Protein AF-A0A8C8SZX2-F1 (afdb_monomer)

InterPro domains:
  IPR010504 Arfaptin homology (AH) domain [PF06456] (14-224)
  IPR010504 Arfaptin homology (AH) domain [PS50870] (43-223)
  IPR010504 Arfaptin homology (AH) domain [SM01015] (14-234)
  IPR024114 Islet cell autoantigen 1/Ica1-like [PTHR10164] (5-226)
  IPR027267 AH/BAR domain superfamily [G3DSA:1.20.1270.60] (42-230)
  IPR027267 AH/BAR domain superfamily [SSF103657] (41-223)

Mean predicted aligned error: 7.72 Å

Solvent-accessible surface area (backbone atoms only — not comparable to full-atom values): 12393 Å² total; per-residue (Å²): 136,88,82,83,78,78,81,73,81,68,93,70,41,69,66,58,55,52,50,53,51,49,32,31,51,50,38,52,49,34,65,76,70,67,50,91,70,63,64,68,65,56,60,71,41,47,70,58,52,56,50,50,50,52,46,50,50,53,55,51,53,54,53,53,49,45,54,49,49,54,53,50,56,50,52,54,50,52,45,34,51,50,9,50,52,30,26,58,52,11,75,72,33,92,51,74,65,14,53,51,32,25,54,49,8,52,51,36,34,54,54,28,57,42,52,52,63,44,52,60,41,50,51,50,40,45,52,53,52,49,49,44,48,66,48,59,50,45,55,45,48,55,47,45,54,54,25,53,51,30,46,39,43,23,52,9,32,48,54,48,41,52,57,53,59,75,74,57,47,85,89,42,64,70,50,48,52,52,47,53,54,40,51,49,49,29,54,54,31,42,56,53,23,54,51,35,50,51,54,38,53,54,45,46,53,51,48,52,52,51,49,52,53,51,51,57,56,41,49,50,55,36,48,55,44,50,52,53,32,52,53,57,62,74,76,108

Nearest PDB structures (foldseek):
  1i49-assembly1_B  TM=7.842E-01  e=6.994E-06  Homo sapiens
  1i4d-assembly1_B  TM=7.432E-01  e=3.611E-04  Homo sapiens
  1i4l-assembly2_A-2  TM=7.750E-01  e=7.869E-04  Homo sapiens
  1i4t-assembly2_A-2  TM=7.840E-01  e=1.004E-03  Homo sapiens
  1i4t-assembly1_B  TM=7.389E-01  e=1.985E-03  Homo sapiens

Structure (mmCIF, N/CA/C/O backbone):
data_AF-A0A8C8SZX2-F1
#
_entry.id   AF-A0A8C8SZX2-F1
#
loop_
_atom_site.group_PDB
_atom_site.id
_atom_site.type_symbol
_atom_site.label_atom_id
_atom_site.label_alt_id
_atom_site.label_comp_id
_atom_site.label_asym_id
_atom_site.label_entity_id
_atom_site.label_seq_id
_atom_site.pdbx_PDB_ins_code
_atom_site.Cartn_x
_atom_site.Cartn_y
_atom_site.Cartn_z
_atom_site.occupancy
_atom_site.B_iso_or_equiv
_atom_site.auth_seq_id
_atom_site.auth_comp_id
_atom_site.auth_asym_id
_atom_site.auth_atom_id
_atom_site.pdbx_PDB_model_num
ATOM 1 N N . MET A 1 1 ? 55.500 -8.729 -25.317 1.00 35.00 1 MET A N 1
ATOM 2 C CA . MET A 1 1 ? 55.088 -7.360 -25.686 1.00 35.00 1 MET A CA 1
ATOM 3 C C . MET A 1 1 ? 53.578 -7.327 -25.646 1.00 35.00 1 MET A C 1
ATOM 5 O O . MET A 1 1 ? 52.923 -7.773 -26.579 1.00 35.00 1 MET A O 1
ATOM 9 N N . ASP A 1 2 ? 53.063 -6.909 -24.498 1.00 36.62 2 ASP A N 1
ATOM 10 C CA . ASP A 1 2 ? 51.644 -6.797 -24.193 1.00 36.62 2 ASP A CA 1
ATOM 11 C C . ASP A 1 2 ? 50.988 -5.683 -25.009 1.00 36.62 2 ASP A C 1
ATOM 13 O O . ASP A 1 2 ? 51.516 -4.578 -25.115 1.00 36.62 2 ASP A O 1
ATOM 17 N N . THR A 1 3 ? 49.810 -5.956 -25.561 1.00 37.03 3 THR A N 1
ATOM 18 C CA . THR A 1 3 ? 48.924 -4.932 -26.130 1.00 37.03 3 THR A CA 1
ATOM 19 C C . THR A 1 3 ? 47.542 -5.097 -25.510 1.00 37.03 3 THR A C 1
ATOM 21 O O . THR A 1 3 ? 46.619 -5.660 -26.089 1.00 37.03 3 THR A O 1
ATOM 24 N N . HIS A 1 4 ? 47.411 -4.620 -24.271 1.00 38.12 4 HIS A N 1
ATOM 25 C CA . HIS A 1 4 ? 46.115 -4.330 -23.667 1.00 38.12 4 HIS A CA 1
ATOM 26 C C . HIS A 1 4 ? 45.563 -3.047 -24.300 1.00 38.12 4 HIS A C 1
ATOM 28 O O . HIS A 1 4 ? 45.918 -1.935 -23.913 1.00 38.12 4 HIS A O 1
ATOM 34 N N . GLY A 1 5 ? 44.704 -3.211 -25.307 1.00 36.50 5 GLY A N 1
ATOM 35 C CA . GLY A 1 5 ? 43.906 -2.132 -25.878 1.00 36.50 5 GLY A CA 1
ATOM 36 C C . GLY A 1 5 ? 42.862 -1.651 -24.872 1.00 36.50 5 GLY A C 1
ATOM 37 O O . GLY A 1 5 ? 41.900 -2.347 -24.562 1.00 36.50 5 GLY A O 1
ATOM 38 N N . GLN A 1 6 ? 43.083 -0.451 -24.351 1.00 36.28 6 GLN A N 1
ATOM 39 C CA . GLN A 1 6 ? 42.238 0.276 -23.410 1.00 36.28 6 GLN A CA 1
ATOM 40 C C . GLN A 1 6 ? 40.809 0.467 -23.956 1.00 36.28 6 GLN A C 1
ATOM 42 O O . GLN A 1 6 ? 40.557 1.338 -24.788 1.00 36.28 6 GLN A O 1
ATOM 47 N N . HIS A 1 7 ? 39.844 -0.302 -23.445 1.00 37.16 7 HIS A N 1
ATOM 48 C CA . HIS A 1 7 ? 38.419 -0.013 -23.615 1.00 37.16 7 HIS A CA 1
ATOM 49 C C . HIS A 1 7 ? 38.071 1.200 -22.738 1.00 37.16 7 HIS A C 1
ATOM 51 O O . HIS A 1 7 ? 37.791 1.084 -21.544 1.00 37.16 7 HIS A O 1
ATOM 57 N N . ARG A 1 8 ? 38.188 2.403 -23.305 1.00 38.12 8 ARG A N 1
ATOM 58 C CA . ARG A 1 8 ? 37.966 3.666 -22.594 1.00 38.12 8 ARG A CA 1
ATOM 59 C C . ARG A 1 8 ? 36.499 3.761 -22.148 1.00 38.12 8 ARG A C 1
ATOM 61 O O . ARG A 1 8 ? 35.576 3.618 -22.941 1.00 38.12 8 ARG A O 1
ATOM 68 N N . SER A 1 9 ? 36.313 3.990 -20.851 1.00 42.94 9 SER A N 1
ATOM 69 C CA . SER A 1 9 ? 35.045 4.174 -20.136 1.00 42.94 9 SER A CA 1
ATOM 70 C C . SER A 1 9 ? 34.264 5.410 -20.631 1.00 42.94 9 SER A C 1
ATOM 72 O O . SER A 1 9 ? 34.288 6.467 -19.999 1.00 42.94 9 SER A O 1
ATOM 74 N N . GLU A 1 10 ? 33.554 5.300 -21.755 1.00 46.16 10 GLU A N 1
ATOM 75 C CA . GLU A 1 10 ? 32.649 6.351 -22.261 1.00 46.16 10 GLU A CA 1
ATOM 76 C C . GLU A 1 10 ? 31.275 6.387 -21.565 1.00 46.16 10 GLU A C 1
ATOM 78 O O . GLU A 1 10 ? 30.525 7.354 -21.720 1.00 46.16 10 GLU A O 1
ATOM 83 N N . ASP A 1 11 ? 30.960 5.39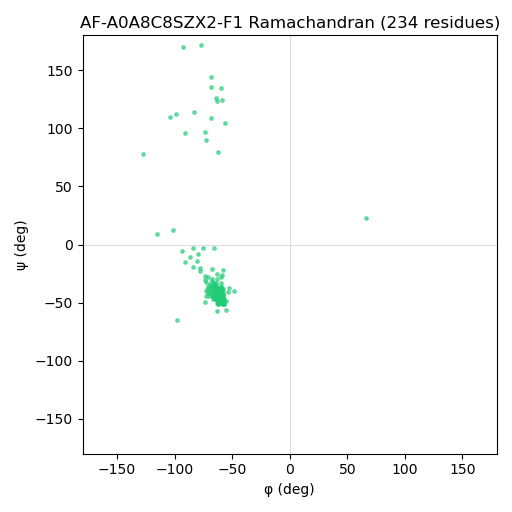6 -20.725 1.00 49.31 11 ASP A N 1
ATOM 84 C CA . ASP A 1 11 ? 29.689 5.304 -19.987 1.00 49.31 11 ASP A CA 1
ATOM 85 C C . ASP A 1 11 ? 29.480 6.415 -18.931 1.00 49.31 11 ASP A C 1
ATOM 87 O O . ASP A 1 11 ? 28.414 6.507 -18.318 1.00 49.31 11 ASP A O 1
ATOM 91 N N . GLN A 1 12 ? 30.461 7.307 -18.742 1.00 54.06 12 GLN A N 1
ATOM 92 C CA . GLN A 1 12 ? 30.430 8.398 -17.758 1.00 54.06 12 GLN A CA 1
ATOM 93 C C . GLN A 1 12 ? 30.432 9.819 -18.351 1.00 54.06 12 GLN A C 1
ATOM 95 O O . GLN A 1 12 ? 30.545 10.783 -17.591 1.00 54.06 12 GLN A O 1
ATOM 100 N N . SER A 1 13 ? 30.278 9.993 -19.670 1.00 75.12 13 SER A N 1
ATOM 101 C CA . SER A 1 13 ? 30.215 11.336 -20.272 1.00 75.12 13 SER A CA 1
ATOM 102 C C . SER A 1 13 ? 29.044 12.163 -19.709 1.00 75.12 13 SER A C 1
ATOM 104 O O . SER A 1 13 ? 27.914 11.674 -19.613 1.00 75.12 13 SER A O 1
ATOM 106 N N . VAL A 1 14 ? 29.298 13.435 -19.368 1.00 82.94 14 VAL A N 1
ATOM 107 C CA . VAL A 1 14 ? 28.283 14.397 -18.884 1.00 82.94 14 VAL A CA 1
ATOM 108 C C . VAL A 1 14 ? 27.092 14.464 -19.844 1.00 82.94 14 VAL A C 1
ATOM 110 O O . VAL A 1 14 ? 25.946 14.483 -19.404 1.00 82.94 14 VAL A O 1
ATOM 113 N N . VAL A 1 15 ? 27.354 14.382 -21.151 1.00 83.00 15 VAL A N 1
ATOM 114 C CA . VAL A 1 15 ? 26.330 14.388 -22.206 1.00 83.00 15 VAL A CA 1
ATOM 115 C C . VAL A 1 15 ? 25.397 13.178 -22.094 1.00 83.00 15 VAL A C 1
ATOM 117 O O . VAL A 1 15 ? 24.181 13.334 -22.169 1.00 83.00 15 VAL A O 1
ATOM 120 N N . SER A 1 16 ? 25.943 11.984 -21.841 1.00 82.94 16 SER A N 1
ATOM 121 C CA . SER A 1 16 ? 25.147 10.759 -21.660 1.00 82.94 16 SER A CA 1
ATOM 122 C C . SER A 1 16 ? 24.243 10.865 -20.429 1.00 82.94 16 SER A C 1
ATOM 124 O O . SER A 1 16 ? 23.057 10.539 -20.491 1.00 82.94 16 SER A O 1
ATOM 126 N N . LYS A 1 17 ? 24.761 11.407 -19.317 1.00 86.88 17 LYS A N 1
ATOM 127 C CA . LYS A 1 17 ? 23.957 11.666 -18.111 1.00 86.88 17 LYS A CA 1
ATOM 128 C C . LYS A 1 17 ? 22.846 12.683 -18.381 1.00 86.88 17 LYS A C 1
ATOM 130 O O . LYS A 1 17 ? 21.707 12.435 -17.999 1.00 86.88 17 LYS A O 1
ATOM 135 N N . MET A 1 18 ? 23.147 13.783 -19.075 1.00 91.00 18 MET A N 1
ATOM 136 C CA . MET A 1 18 ? 22.147 14.795 -19.439 1.00 91.00 18 MET A CA 1
ATOM 137 C C . MET A 1 18 ? 21.036 14.215 -20.317 1.00 91.00 18 MET A C 1
ATOM 139 O O . MET A 1 18 ? 19.867 14.494 -20.067 1.00 91.00 18 MET A O 1
ATOM 143 N N . GLN A 1 19 ? 21.370 13.370 -21.297 1.00 91.00 19 GLN A N 1
ATOM 144 C CA . GLN A 1 19 ? 20.377 12.710 -22.148 1.00 91.00 19 GLN A CA 1
ATOM 145 C C . GLN A 1 19 ? 19.471 11.773 -21.342 1.00 91.00 19 GLN A C 1
ATOM 147 O O . GLN A 1 19 ? 18.250 11.863 -21.461 1.00 91.00 19 GLN A O 1
ATOM 152 N N . LYS A 1 20 ? 20.035 10.931 -20.465 1.00 91.00 20 LYS A N 1
ATOM 153 C CA . LYS A 1 20 ? 19.236 10.070 -19.574 1.00 91.00 20 LYS A CA 1
ATOM 154 C C . LYS A 1 20 ? 18.279 10.892 -18.710 1.00 91.00 20 LYS A C 1
ATOM 156 O O . LYS A 1 20 ? 17.091 10.582 -18.653 1.00 91.00 20 LYS A O 1
ATOM 161 N N . THR A 1 21 ? 18.775 11.964 -18.088 1.00 92.50 21 THR A N 1
ATOM 162 C CA . THR A 1 21 ? 17.951 12.870 -17.277 1.00 92.50 21 THR A CA 1
ATOM 163 C C . THR A 1 21 ? 16.855 13.527 -18.108 1.00 92.50 21 THR A C 1
ATOM 165 O O . THR A 1 21 ? 15.713 13.566 -17.666 1.00 92.50 21 THR A O 1
ATOM 168 N N . TYR A 1 22 ? 17.160 13.994 -19.321 1.00 96.00 22 TYR A N 1
ATOM 169 C CA . TYR A 1 22 ? 16.169 14.582 -20.222 1.00 96.00 22 TYR A CA 1
ATOM 170 C C . TYR A 1 22 ? 15.016 13.611 -20.503 1.00 96.00 22 TYR A C 1
ATOM 172 O O . TYR A 1 22 ? 13.854 13.966 -20.310 1.00 96.00 22 TYR A O 1
ATOM 180 N N . TRP A 1 23 ? 15.323 12.373 -20.900 1.00 96.38 23 TRP A N 1
ATOM 181 C CA . TRP A 1 23 ? 14.301 11.382 -21.245 1.00 96.38 23 TRP A CA 1
ATOM 182 C C . TRP A 1 23 ? 13.502 10.904 -20.038 1.00 96.38 23 TRP A C 1
ATOM 184 O O . TRP A 1 23 ? 12.284 10.749 -20.136 1.00 96.38 23 TRP A O 1
ATOM 194 N N . LYS A 1 24 ? 14.155 10.765 -18.880 1.00 94.75 24 LYS A N 1
ATOM 195 C CA . LYS A 1 24 ? 13.474 10.518 -17.606 1.00 94.75 24 LYS A CA 1
ATOM 196 C C . LYS A 1 24 ? 12.485 11.644 -17.289 1.00 94.75 24 LYS A C 1
ATOM 198 O O . LYS A 1 24 ? 11.313 11.382 -17.038 1.00 94.75 24 LYS A O 1
ATOM 203 N N . THR A 1 25 ? 12.925 12.900 -17.352 1.00 94.75 25 THR A N 1
ATOM 204 C CA . THR A 1 25 ? 12.075 14.071 -17.084 1.00 94.75 25 THR A CA 1
ATOM 205 C C . THR A 1 25 ? 10.930 14.185 -18.090 1.00 94.75 25 THR A C 1
ATOM 207 O O . THR A 1 25 ? 9.799 14.473 -17.703 1.00 94.75 25 THR A O 1
ATOM 210 N N . LYS A 1 26 ? 11.183 13.903 -19.373 1.00 94.75 26 LYS A N 1
ATOM 211 C CA . LYS A 1 26 ? 10.147 13.873 -20.415 1.00 94.75 26 LYS A CA 1
ATOM 212 C C . LYS A 1 26 ? 9.079 12.822 -20.108 1.00 94.75 26 LYS A C 1
ATOM 214 O O . LYS A 1 26 ? 7.895 13.129 -20.218 1.00 94.75 26 LYS A O 1
ATOM 219 N N . GLN A 1 27 ? 9.481 11.632 -19.662 1.00 95.88 27 GLN A N 1
ATOM 220 C CA . GLN A 1 27 ? 8.554 10.583 -19.238 1.00 95.88 27 GLN A CA 1
ATOM 221 C C . GLN A 1 27 ? 7.717 11.005 -18.021 1.00 95.88 27 GLN A C 1
ATOM 223 O O . GLN A 1 27 ? 6.505 10.798 -18.011 1.00 95.88 27 GLN A O 1
ATOM 228 N N . VAL A 1 28 ? 8.332 11.644 -17.017 1.00 94.69 28 VAL A N 1
ATOM 229 C CA . VAL A 1 28 ? 7.596 12.206 -15.868 1.00 94.69 28 VAL A CA 1
ATOM 230 C C . VAL A 1 28 ? 6.546 13.210 -16.340 1.00 94.69 28 VAL A C 1
ATOM 232 O O . VAL A 1 28 ? 5.393 13.131 -15.923 1.00 94.69 28 VAL A O 1
ATOM 235 N N . LEU A 1 29 ? 6.917 14.128 -17.237 1.00 94.75 29 LEU A N 1
ATOM 236 C CA . LEU A 1 29 ? 5.997 15.138 -17.754 1.00 94.75 29 LEU A CA 1
ATOM 237 C C . LEU A 1 29 ? 4.830 14.506 -18.518 1.00 94.75 29 LEU A C 1
ATOM 239 O O . LEU A 1 29 ? 3.697 14.939 -18.342 1.00 94.75 29 LEU A O 1
ATOM 243 N N . ILE A 1 30 ? 5.078 13.482 -19.338 1.00 92.25 30 ILE A N 1
ATOM 244 C CA . ILE A 1 30 ? 4.023 12.748 -20.056 1.00 92.25 30 ILE A CA 1
ATOM 245 C C . ILE A 1 30 ? 3.019 12.147 -19.068 1.00 92.25 30 ILE A C 1
ATOM 247 O O . ILE A 1 30 ? 1.824 12.413 -19.205 1.00 92.25 30 ILE A O 1
ATOM 251 N N . LYS A 1 31 ? 3.506 11.444 -18.034 1.00 90.50 31 LYS A N 1
ATOM 252 C CA . LYS A 1 31 ? 2.668 10.844 -16.983 1.00 90.50 31 LYS A CA 1
ATOM 253 C C . LYS A 1 31 ? 1.830 11.900 -16.254 1.00 90.50 31 LYS A C 1
ATOM 255 O O . LYS A 1 31 ? 0.627 11.732 -16.102 1.00 90.50 31 LYS A O 1
ATOM 260 N N . VAL A 1 32 ? 2.446 13.010 -15.837 1.00 92.94 32 VAL A N 1
ATOM 261 C CA . VAL A 1 32 ? 1.769 14.080 -15.074 1.00 92.94 32 VAL A CA 1
ATOM 262 C C . VAL A 1 32 ? 0.779 14.875 -15.930 1.00 92.94 32 VAL A C 1
ATOM 264 O O . VAL A 1 32 ? -0.265 15.285 -15.437 1.00 92.94 32 VAL A O 1
ATOM 267 N N . THR A 1 33 ? 1.085 15.099 -17.209 1.00 91.62 33 THR A N 1
ATOM 268 C CA . THR A 1 33 ? 0.208 15.852 -18.126 1.00 91.62 33 THR A CA 1
ATOM 269 C C . THR A 1 33 ? -0.896 15.000 -18.752 1.00 91.62 33 THR A C 1
ATOM 271 O O . THR A 1 33 ? -1.705 15.534 -19.506 1.00 91.62 33 THR A O 1
ATOM 274 N N . GLY A 1 34 ? -0.936 13.693 -18.470 1.00 88.62 34 GLY A N 1
ATOM 275 C CA . GLY A 1 34 ? -1.934 12.776 -19.025 1.00 88.62 34 GLY A CA 1
ATOM 276 C C . GLY A 1 34 ? -1.815 12.583 -20.539 1.00 88.62 34 GLY A C 1
ATOM 277 O O . GLY A 1 34 ? -2.794 12.242 -21.201 1.00 88.62 34 GLY A O 1
ATOM 278 N N .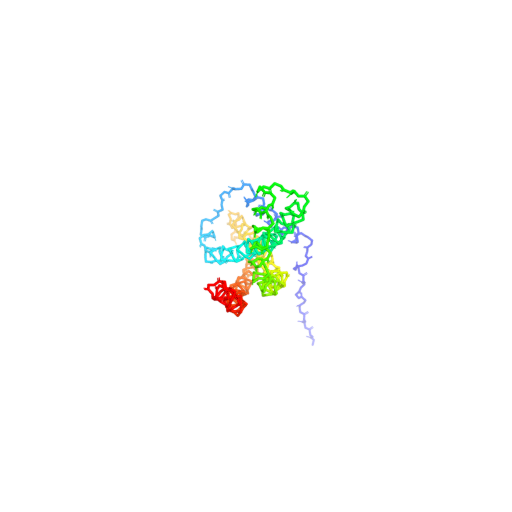 LYS A 1 35 ? -0.633 12.831 -21.118 1.00 91.12 35 LYS A N 1
ATOM 279 C CA . LYS A 1 35 ? -0.402 12.577 -22.545 1.00 91.12 35 LYS A CA 1
ATOM 280 C C . LYS A 1 35 ? -0.428 11.073 -22.812 1.00 91.12 35 LYS A C 1
ATOM 282 O O . LYS A 1 35 ? 0.059 10.290 -22.004 1.00 91.12 35 LYS A O 1
ATOM 287 N N . LYS A 1 36 ? -0.961 10.683 -23.975 1.00 90.12 36 LYS A N 1
ATOM 288 C CA . LYS A 1 36 ? -1.066 9.275 -24.373 1.00 90.12 36 LYS A CA 1
ATOM 289 C C . LYS A 1 36 ? 0.318 8.617 -24.417 1.00 90.12 36 LYS A C 1
ATOM 291 O O . LYS A 1 36 ? 1.215 9.093 -25.114 1.00 90.12 36 LYS A O 1
ATOM 296 N N . GLU A 1 37 ? 0.458 7.525 -23.677 1.00 91.31 37 GLU A N 1
ATOM 297 C CA . GLU A 1 37 ? 1.637 6.660 -23.681 1.00 91.31 37 GLU A CA 1
ATOM 298 C C . GLU A 1 37 ? 1.472 5.505 -24.679 1.00 91.31 37 GLU A C 1
ATOM 300 O O . GLU A 1 37 ? 0.398 5.298 -25.245 1.00 91.31 37 GLU A O 1
ATOM 305 N N . ASP A 1 38 ? 2.555 4.769 -24.924 1.00 92.38 38 ASP A N 1
ATOM 306 C CA . ASP A 1 38 ? 2.522 3.578 -25.771 1.00 92.38 38 ASP A CA 1
ATOM 307 C C . ASP A 1 38 ? 1.608 2.501 -25.160 1.00 92.38 38 ASP A C 1
ATOM 309 O O . ASP A 1 38 ? 1.799 2.088 -24.014 1.00 92.38 38 ASP A O 1
ATOM 313 N N . GLU A 1 39 ? 0.606 2.056 -25.920 1.00 92.62 39 GLU A N 1
ATOM 314 C CA . GLU A 1 39 ? -0.442 1.154 -25.428 1.00 92.62 39 GLU A CA 1
ATOM 315 C C . GLU A 1 39 ? 0.105 -0.213 -25.009 1.00 92.62 39 GLU A C 1
ATOM 317 O O . GLU A 1 39 ? -0.366 -0.776 -24.022 1.00 92.62 39 GLU A O 1
ATOM 322 N N . HIS A 1 40 ? 1.124 -0.736 -25.698 1.00 93.19 40 HIS A N 1
ATOM 323 C CA . HIS A 1 40 ? 1.722 -2.024 -25.346 1.00 93.19 40 HIS A CA 1
ATOM 324 C C . HIS A 1 40 ? 2.533 -1.925 -24.059 1.00 93.19 40 HIS A C 1
ATOM 326 O O . HIS A 1 40 ? 2.494 -2.833 -23.228 1.00 93.19 40 HIS A O 1
ATOM 332 N N . VAL A 1 41 ? 3.232 -0.805 -23.869 1.00 93.38 41 VAL A N 1
ATOM 333 C CA . VAL A 1 41 ? 3.960 -0.529 -22.627 1.00 93.38 41 VAL A CA 1
ATOM 334 C C . VAL A 1 41 ? 2.982 -0.398 -21.456 1.00 93.38 41 VAL A C 1
ATOM 336 O O . VAL A 1 41 ? 3.213 -0.996 -20.406 1.00 93.38 41 VAL A O 1
ATOM 339 N N . VAL A 1 42 ? 1.863 0.310 -21.636 1.00 93.81 42 VAL A N 1
ATOM 340 C CA . VAL A 1 42 ? 0.809 0.416 -20.612 1.00 93.81 42 VAL A CA 1
ATOM 341 C C . VAL A 1 42 ? 0.187 -0.944 -20.309 1.00 93.81 42 VAL A C 1
ATOM 343 O O . VAL A 1 42 ? 0.114 -1.326 -19.145 1.00 93.81 42 VAL A O 1
ATOM 346 N N . ALA A 1 43 ? -0.186 -1.712 -21.332 1.00 94.19 43 ALA A N 1
ATOM 347 C CA . ALA A 1 43 ? -0.750 -3.046 -21.149 1.00 94.19 43 ALA A CA 1
ATOM 348 C C . ALA A 1 43 ? 0.214 -3.995 -20.415 1.00 94.19 43 ALA A C 1
ATOM 350 O O . ALA A 1 43 ? -0.223 -4.804 -19.598 1.00 94.19 43 ALA A O 1
ATOM 351 N N . SER A 1 44 ? 1.525 -3.880 -20.656 1.00 93.88 44 SER A N 1
ATOM 352 C CA . SER A 1 44 ? 2.532 -4.723 -19.997 1.00 93.88 44 SER A CA 1
ATOM 353 C C . SER A 1 44 ? 2.673 -4.476 -18.486 1.00 93.88 44 SER A C 1
ATOM 355 O O . SER A 1 44 ? 3.128 -5.365 -17.761 1.00 93.88 44 SER A O 1
ATOM 357 N N . ASP A 1 45 ? 2.239 -3.309 -18.000 1.00 95.38 45 ASP A N 1
ATOM 358 C CA . ASP A 1 45 ? 2.283 -2.949 -16.579 1.00 95.38 45 ASP A CA 1
ATOM 359 C C . ASP A 1 45 ? 1.053 -3.432 -15.792 1.00 95.38 45 ASP A C 1
ATOM 361 O O . ASP A 1 45 ? 1.087 -3.421 -14.563 1.00 95.38 45 ASP A O 1
ATOM 365 N N . ALA A 1 46 ? -0.001 -3.917 -16.460 1.00 95.75 46 ALA A N 1
ATOM 366 C CA . ALA A 1 46 ? -1.299 -4.204 -15.838 1.00 95.75 46 ALA A CA 1
ATOM 367 C C . ALA A 1 46 ? -1.218 -5.124 -14.603 1.00 95.75 46 ALA A C 1
ATOM 369 O O . ALA A 1 46 ? -1.876 -4.883 -13.595 1.00 95.75 46 ALA A O 1
ATOM 370 N N . GLU A 1 47 ? -0.381 -6.161 -14.653 1.00 95.25 47 GLU A N 1
ATOM 371 C CA . GLU A 1 47 ? -0.175 -7.076 -13.522 1.00 95.25 47 GLU A CA 1
ATOM 372 C C . GLU A 1 47 ? 0.453 -6.371 -12.306 1.00 95.25 47 GLU A C 1
ATOM 374 O O . GLU A 1 47 ? 0.061 -6.605 -11.162 1.00 95.25 47 GLU A O 1
ATOM 379 N N . LEU A 1 48 ? 1.434 -5.501 -12.552 1.00 97.62 48 LEU A N 1
ATOM 380 C CA . LEU A 1 48 ? 2.090 -4.729 -11.504 1.00 97.62 48 LEU A CA 1
ATOM 381 C C . LEU A 1 48 ? 1.130 -3.688 -10.925 1.00 97.62 48 LEU A C 1
ATOM 383 O O . LEU A 1 48 ? 1.077 -3.524 -9.709 1.00 97.62 48 LEU A O 1
ATOM 387 N N . ASP A 1 49 ? 0.348 -3.023 -11.770 1.00 97.94 49 ASP A N 1
ATOM 388 C CA . ASP A 1 49 ? -0.618 -2.018 -11.332 1.00 97.94 49 ASP A CA 1
ATOM 389 C C . ASP A 1 49 ? -1.717 -2.642 -10.462 1.00 97.94 49 ASP A C 1
ATOM 391 O O . ASP A 1 49 ? -1.982 -2.139 -9.370 1.00 97.94 49 ASP A O 1
ATOM 395 N N . ALA A 1 50 ? -2.234 -3.816 -10.837 1.00 97.94 50 ALA A N 1
ATOM 396 C CA . ALA A 1 50 ? -3.153 -4.581 -9.991 1.00 97.94 50 ALA A CA 1
ATOM 397 C C . ALA A 1 50 ? -2.535 -4.926 -8.619 1.00 97.94 50 ALA A C 1
ATOM 399 O O . ALA A 1 50 ? -3.198 -4.855 -7.583 1.00 97.94 50 ALA A O 1
ATOM 400 N N . LYS A 1 51 ? -1.238 -5.262 -8.567 1.00 98.12 51 LYS A N 1
ATOM 401 C CA . LYS A 1 51 ? -0.536 -5.485 -7.289 1.00 98.12 51 LYS A CA 1
ATOM 402 C C . LYS A 1 51 ? -0.394 -4.206 -6.461 1.00 98.12 51 LYS A C 1
ATOM 404 O O . LYS A 1 51 ? -0.494 -4.268 -5.234 1.00 98.12 51 LYS A O 1
ATOM 409 N N . LEU A 1 52 ? -0.183 -3.052 -7.090 1.00 98.62 52 LEU A N 1
ATOM 410 C CA . LEU A 1 52 ? -0.131 -1.770 -6.384 1.00 98.62 52 LEU A CA 1
ATOM 411 C C . LEU A 1 52 ? -1.493 -1.374 -5.807 1.00 98.62 52 LEU A C 1
ATOM 413 O O . LEU A 1 52 ? -1.537 -0.836 -4.701 1.00 98.62 52 LEU A O 1
ATOM 417 N N . GLU A 1 53 ? -2.592 -1.693 -6.488 1.00 98.44 53 GLU A N 1
ATOM 418 C CA . GLU A 1 53 ? -3.947 -1.506 -5.951 1.00 98.44 53 GLU A CA 1
ATOM 419 C C . GLU A 1 53 ? -4.175 -2.348 -4.688 1.00 98.44 53 GLU A C 1
ATOM 421 O O . GLU A 1 53 ? -4.711 -1.851 -3.694 1.00 98.44 53 GLU A O 1
ATOM 426 N N . VAL A 1 54 ? -3.692 -3.597 -4.664 1.00 98.44 54 VAL A N 1
ATOM 427 C CA . VAL A 1 54 ? -3.730 -4.440 -3.454 1.00 98.44 54 VAL A CA 1
ATOM 428 C C . VAL A 1 54 ? -2.958 -3.785 -2.306 1.00 98.44 54 VAL A C 1
ATOM 430 O O . VAL A 1 54 ? -3.464 -3.716 -1.184 1.00 98.44 54 VAL A O 1
ATOM 433 N N . PHE A 1 55 ? -1.759 -3.258 -2.570 1.00 98.75 55 PHE A N 1
ATOM 434 C CA . PHE A 1 55 ? -0.988 -2.525 -1.563 1.00 98.75 55 PHE A CA 1
ATOM 435 C C . PHE A 1 55 ? -1.739 -1.292 -1.034 1.00 98.75 55 PHE A C 1
ATOM 437 O O . PHE A 1 55 ? -1.818 -1.094 0.181 1.00 98.75 55 PHE A O 1
ATOM 444 N N . GLN A 1 56 ? -2.317 -0.480 -1.923 1.00 98.62 56 GLN A N 1
ATOM 445 C CA . GLN A 1 56 ? -3.083 0.712 -1.546 1.00 98.62 56 GLN A CA 1
ATOM 446 C C . GLN A 1 56 ? -4.303 0.347 -0.696 1.00 98.62 56 GLN A C 1
ATOM 448 O O . GLN A 1 56 ? -4.553 0.982 0.329 1.00 98.62 56 GLN A O 1
ATOM 453 N N . SER A 1 57 ? -5.016 -0.720 -1.064 1.00 98.50 57 SER A N 1
ATOM 454 C CA . SER A 1 57 ? -6.121 -1.263 -0.273 1.00 98.50 57 SER A CA 1
ATOM 455 C C . SER A 1 57 ? -5.656 -1.690 1.121 1.00 98.50 57 SER A C 1
ATOM 457 O O . SER A 1 57 ? -6.295 -1.352 2.122 1.00 98.50 57 SER A O 1
ATOM 459 N N . ILE A 1 58 ? -4.508 -2.373 1.219 1.00 98.38 58 ILE A N 1
ATOM 460 C CA . ILE A 1 58 ? -3.909 -2.748 2.505 1.00 98.38 58 ILE A CA 1
ATOM 461 C C . ILE A 1 58 ? -3.647 -1.515 3.372 1.00 98.38 58 ILE A C 1
ATOM 463 O O . ILE A 1 58 ? -4.093 -1.470 4.518 1.00 98.38 58 ILE A O 1
ATOM 467 N N . GLN A 1 59 ? -2.975 -0.505 2.825 1.00 98.25 59 GLN A N 1
ATOM 468 C CA . GLN A 1 59 ? -2.635 0.720 3.548 1.00 98.25 59 GLN A CA 1
ATOM 469 C C . GLN A 1 59 ? -3.879 1.498 4.009 1.00 98.25 59 GLN A C 1
ATOM 471 O O . GLN A 1 59 ? -3.953 1.914 5.172 1.00 98.25 59 GLN A O 1
ATOM 476 N N . ALA A 1 60 ? -4.852 1.687 3.115 1.00 98.12 60 ALA A N 1
ATOM 477 C CA . ALA A 1 60 ? -6.078 2.426 3.402 1.00 98.12 60 ALA A CA 1
ATOM 478 C C . ALA A 1 60 ? -6.885 1.743 4.511 1.00 98.12 60 ALA A C 1
AT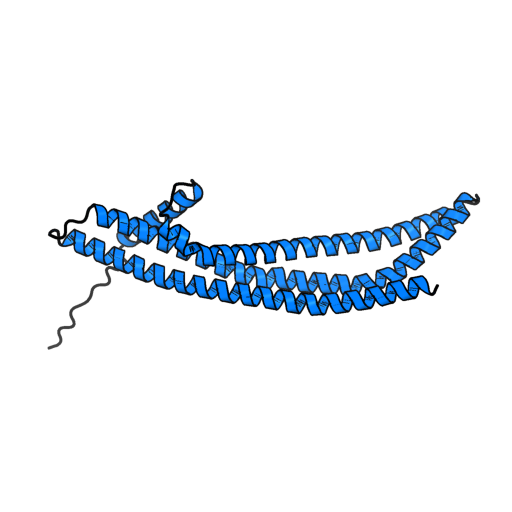OM 480 O O . ALA A 1 60 ? -7.177 2.352 5.538 1.00 98.12 60 ALA A O 1
ATOM 481 N N . THR A 1 61 ? -7.140 0.441 4.369 1.00 98.12 61 THR A N 1
ATOM 482 C CA . THR A 1 61 ? -7.933 -0.317 5.349 1.00 98.12 61 THR A CA 1
ATOM 483 C C . THR A 1 61 ? -7.257 -0.424 6.717 1.00 98.12 61 THR A C 1
ATOM 485 O O . THR A 1 61 ? -7.946 -0.382 7.733 1.00 98.12 61 THR A O 1
ATOM 488 N N . CYS A 1 62 ? -5.921 -0.493 6.788 1.00 97.50 62 CYS A N 1
ATOM 489 C CA . CYS A 1 62 ? -5.202 -0.405 8.064 1.00 97.50 62 CYS A CA 1
ATOM 490 C C . CYS A 1 62 ? -5.397 0.962 8.741 1.00 97.50 62 CYS A C 1
ATOM 492 O O . CYS A 1 62 ? -5.619 1.024 9.949 1.00 97.50 62 CYS A O 1
ATOM 494 N N . THR A 1 63 ? -5.358 2.048 7.967 1.00 97.06 63 THR A N 1
ATOM 495 C CA . THR A 1 63 ? -5.569 3.412 8.478 1.00 97.06 63 THR A CA 1
ATOM 496 C C . THR A 1 63 ? -6.997 3.605 8.982 1.00 97.06 63 THR A C 1
ATOM 498 O O . THR A 1 63 ? -7.212 4.163 10.058 1.00 97.06 63 THR A O 1
ATOM 501 N N . ASP A 1 64 ? -7.982 3.124 8.230 1.00 98.12 64 ASP A N 1
ATOM 502 C CA . ASP A 1 64 ? -9.390 3.244 8.606 1.00 98.12 64 ASP A CA 1
ATOM 503 C C . ASP A 1 64 ? -9.725 2.393 9.833 1.00 98.12 64 ASP A C 1
ATOM 505 O O . ASP A 1 64 ? -10.478 2.830 10.708 1.00 98.12 64 ASP A O 1
ATOM 509 N N . LEU A 1 65 ? -9.115 1.211 9.954 1.00 97.19 65 LEU A N 1
ATOM 510 C CA . LEU A 1 65 ? -9.268 0.373 11.137 1.00 97.19 65 LEU A CA 1
ATOM 511 C C . LEU A 1 65 ? -8.652 1.029 12.383 1.00 97.19 65 LEU A C 1
ATOM 513 O O . LEU A 1 65 ? -9.296 1.013 13.429 1.00 97.19 65 LEU A O 1
ATOM 517 N N . LEU A 1 66 ? -7.482 1.674 12.282 1.00 96.75 66 LEU A N 1
ATOM 518 C CA . LEU A 1 66 ? -6.907 2.452 13.394 1.00 96.75 66 LEU A CA 1
ATOM 519 C C . LEU A 1 66 ? -7.864 3.546 13.877 1.00 96.75 66 LEU A C 1
ATOM 521 O O . LEU A 1 66 ? -8.203 3.583 15.059 1.00 96.75 66 LEU A O 1
ATOM 525 N N . LYS A 1 67 ? -8.385 4.368 12.958 1.00 97.44 67 LYS A N 1
ATOM 526 C CA . LYS A 1 67 ? -9.370 5.417 13.288 1.00 97.44 67 LYS A CA 1
ATOM 527 C C . LYS A 1 67 ? -10.632 4.841 13.928 1.00 97.44 67 LYS A C 1
ATOM 529 O O . LYS A 1 67 ? -11.224 5.449 14.818 1.00 97.44 67 LYS A O 1
ATOM 534 N N . THR A 1 68 ? -11.067 3.672 13.461 1.00 97.19 68 THR A N 1
ATOM 535 C CA . THR A 1 68 ? -12.245 2.984 13.999 1.00 97.19 68 THR A CA 1
ATOM 536 C C . THR A 1 68 ? -12.002 2.514 15.431 1.00 97.19 68 THR A C 1
ATOM 538 O O . THR A 1 68 ? -12.870 2.707 16.279 1.00 97.19 68 THR A O 1
ATOM 541 N N . ILE A 1 69 ? -10.823 1.953 15.718 1.00 95.12 69 ILE A N 1
ATOM 542 C CA . ILE A 1 69 ? -10.426 1.538 17.070 1.00 95.12 69 ILE A CA 1
ATOM 543 C C . ILE A 1 69 ? -10.391 2.749 18.006 1.00 95.12 69 ILE A C 1
ATOM 545 O O . ILE A 1 69 ? -11.026 2.708 19.056 1.00 95.12 69 ILE A O 1
ATOM 549 N N . GLU A 1 70 ? -9.732 3.838 17.608 1.00 94.25 70 GLU A N 1
ATOM 550 C CA . GLU A 1 70 ? -9.641 5.070 18.407 1.00 94.25 70 GLU A CA 1
ATOM 551 C C . GLU A 1 70 ? -11.028 5.639 18.729 1.00 94.25 70 GLU A C 1
ATOM 553 O O . GLU A 1 70 ? -11.355 5.902 19.888 1.00 94.25 70 GLU A O 1
ATOM 558 N N . LYS A 1 71 ? -11.888 5.754 17.711 1.00 95.69 71 LYS A N 1
ATOM 559 C CA . LYS A 1 71 ? -13.265 6.226 17.886 1.00 95.69 71 LYS A CA 1
ATOM 560 C C . LYS A 1 71 ? -14.060 5.308 18.810 1.00 95.69 71 LYS A C 1
ATOM 562 O O . LYS A 1 71 ? -14.855 5.792 19.611 1.00 95.69 71 LYS A O 1
ATOM 567 N N . TYR A 1 72 ? -13.871 3.994 18.706 1.00 93.38 72 TYR A N 1
ATOM 568 C CA . TYR A 1 72 ? -14.569 3.049 19.568 1.00 93.38 72 TYR A CA 1
ATOM 569 C C . TYR A 1 72 ? -14.109 3.168 21.025 1.00 93.38 72 TYR A C 1
ATOM 571 O O . TYR A 1 72 ? -14.950 3.246 21.917 1.00 93.38 72 TYR A O 1
ATOM 579 N N . GLN A 1 73 ? -12.803 3.292 21.270 1.00 91.00 73 GLN A N 1
ATOM 580 C CA . GLN A 1 73 ? -12.265 3.539 22.612 1.00 91.00 73 GLN A CA 1
ATOM 581 C C . GLN A 1 73 ? -12.793 4.845 23.216 1.00 91.00 73 GLN A C 1
ATOM 583 O O . GLN A 1 73 ? -13.146 4.874 24.393 1.00 91.00 73 GLN A O 1
ATOM 588 N N . GLN A 1 74 ? -12.917 5.905 22.414 1.00 91.56 74 GLN A N 1
ATOM 589 C CA . GLN A 1 74 ? -13.523 7.158 22.863 1.00 91.56 74 GLN A CA 1
ATOM 590 C C . GLN A 1 74 ? -14.981 6.958 23.305 1.00 91.56 74 GLN A C 1
ATOM 592 O O . GLN A 1 74 ? -15.356 7.412 24.382 1.00 91.56 74 GLN A O 1
ATOM 597 N N . ARG A 1 75 ? -15.792 6.231 22.523 1.00 90.44 75 ARG A N 1
ATOM 598 C CA . ARG A 1 75 ? -17.195 5.950 22.881 1.00 90.44 75 ARG A CA 1
ATOM 599 C C . ARG A 1 75 ? -17.333 5.158 24.180 1.00 90.44 75 ARG A C 1
ATOM 601 O O . ARG A 1 75 ? -18.252 5.429 24.946 1.00 90.44 75 ARG A O 1
ATOM 608 N N . LEU A 1 76 ? -16.428 4.212 24.438 1.00 87.50 76 LEU A N 1
ATOM 609 C CA . LEU A 1 76 ? -16.414 3.462 25.698 1.00 87.50 76 LEU A CA 1
ATOM 610 C C . LEU A 1 76 ? -16.151 4.375 26.907 1.00 87.50 76 LEU A C 1
ATOM 612 O O . LEU A 1 76 ? -16.766 4.198 27.956 1.00 87.50 76 LEU A O 1
ATOM 616 N N . ASN A 1 77 ? -15.282 5.376 26.754 1.00 86.94 77 ASN A N 1
ATOM 617 C CA . ASN A 1 77 ? -15.015 6.351 27.812 1.00 86.94 77 ASN A CA 1
ATOM 618 C C . ASN A 1 77 ? -16.196 7.311 28.032 1.00 86.94 77 ASN A C 1
ATOM 620 O O . ASN A 1 77 ? -16.548 7.579 29.179 1.00 86.94 77 ASN A O 1
ATOM 624 N N . GLU A 1 78 ? -16.829 7.785 26.954 1.00 90.69 78 GLU A N 1
ATOM 625 C CA . GLU A 1 78 ? -17.992 8.686 27.016 1.00 90.69 78 GLU A CA 1
ATOM 626 C C . GLU A 1 78 ? -19.183 8.053 27.756 1.00 90.69 78 GLU A C 1
ATOM 628 O O . GLU A 1 78 ? -19.863 8.724 28.531 1.00 90.69 78 GLU A O 1
ATOM 633 N N . GLU A 1 79 ? -19.430 6.753 27.563 1.00 87.94 79 GLU A N 1
ATOM 634 C CA . GLU A 1 79 ? -20.484 6.031 28.286 1.00 87.94 79 GLU A CA 1
ATOM 635 C C . GLU A 1 79 ? -20.233 6.004 29.801 1.00 87.94 79 GLU A C 1
ATOM 637 O O . GLU A 1 79 ? -21.150 6.240 30.592 1.00 87.94 79 GLU A O 1
ATOM 642 N N . ASN A 1 80 ? -18.984 5.755 30.209 1.00 88.31 80 ASN A N 1
ATOM 643 C CA . ASN A 1 80 ? -18.597 5.759 31.617 1.00 88.31 80 ASN A CA 1
ATOM 644 C C . ASN A 1 80 ? -18.746 7.158 32.238 1.00 88.31 80 ASN A C 1
ATOM 646 O O . ASN A 1 80 ? -19.246 7.296 33.354 1.00 88.31 80 ASN A O 1
ATOM 650 N N . GLU A 1 81 ? -18.344 8.199 31.506 1.00 92.62 81 GLU A N 1
ATOM 651 C CA . GLU A 1 81 ? -18.477 9.590 31.944 1.00 92.62 81 GLU A CA 1
ATOM 652 C C . GLU A 1 81 ? -19.948 9.993 32.119 1.00 92.62 81 GLU A C 1
ATOM 654 O O . GLU A 1 81 ? -20.316 10.551 33.155 1.00 92.62 81 GLU A O 1
ATOM 659 N N . LEU A 1 82 ? -20.818 9.629 31.170 1.00 93.44 82 LEU A N 1
ATOM 660 C CA . LEU A 1 82 ? -22.259 9.869 31.274 1.00 93.44 82 LEU A CA 1
ATOM 661 C C . LEU A 1 82 ? -22.873 9.171 32.496 1.00 93.44 82 LEU A C 1
ATOM 663 O O . LEU A 1 82 ? -23.672 9.778 33.214 1.00 93.44 82 LEU A O 1
ATOM 667 N N . GLY A 1 83 ? -22.490 7.916 32.752 1.00 93.94 83 GLY A N 1
ATOM 668 C CA . GLY A 1 83 ? -22.944 7.173 33.929 1.00 93.94 83 GLY A CA 1
ATOM 669 C C . GLY A 1 83 ? -22.582 7.877 35.241 1.00 93.94 83 GLY A C 1
ATOM 670 O O . GLY A 1 83 ? -23.427 8.012 36.131 1.00 93.94 83 GLY A O 1
ATOM 671 N N . LEU A 1 84 ? -21.353 8.394 35.340 1.00 94.44 84 LEU A N 1
ATOM 672 C CA . LEU A 1 84 ? -20.886 9.150 36.505 1.00 94.44 84 LEU A CA 1
ATOM 673 C C . LEU A 1 84 ? -21.642 10.471 36.677 1.00 94.44 84 LEU A C 1
ATOM 675 O O . LEU A 1 84 ? -22.063 10.782 37.791 1.00 94.44 84 LEU A O 1
ATOM 679 N N . ILE A 1 85 ? -21.858 11.222 35.593 1.00 96.88 85 ILE A N 1
ATOM 680 C CA . ILE A 1 85 ? -22.595 12.493 35.631 1.00 96.88 85 ILE A CA 1
ATOM 681 C C . ILE A 1 85 ? -24.026 12.269 36.124 1.00 96.88 85 ILE A C 1
ATOM 683 O O . ILE A 1 85 ? -24.463 12.954 37.048 1.00 96.88 85 ILE A O 1
ATOM 687 N N . LEU A 1 86 ? -24.746 11.298 35.555 1.00 97.00 86 LEU A N 1
ATOM 688 C CA . LEU A 1 86 ? -26.128 11.008 35.951 1.00 97.00 86 LEU A CA 1
ATOM 689 C C . LEU A 1 86 ? -26.229 10.565 37.410 1.00 97.00 86 LEU A C 1
ATOM 691 O O . LEU A 1 86 ? -27.146 10.989 38.109 1.00 97.00 86 LEU A O 1
ATOM 695 N N . LYS A 1 87 ? -25.265 9.769 37.884 1.00 95.62 87 LYS A N 1
ATOM 696 C CA . LYS A 1 87 ? -25.201 9.362 39.288 1.00 95.62 87 LYS A CA 1
ATOM 697 C C . LYS A 1 87 ? -25.021 10.567 40.218 1.00 95.62 87 LYS A C 1
ATOM 699 O O . LYS A 1 87 ? -25.808 10.731 41.140 1.00 95.62 87 LYS A O 1
ATOM 704 N N . ILE A 1 88 ? -24.030 11.422 39.951 1.00 96.44 88 ILE A N 1
ATOM 705 C CA . ILE A 1 88 ? -23.710 12.590 40.793 1.00 96.44 88 ILE A CA 1
ATOM 706 C C . ILE A 1 88 ? -24.858 13.607 40.802 1.00 96.44 88 ILE A C 1
ATOM 708 O O . ILE A 1 88 ? -25.186 14.152 41.851 1.00 96.44 88 ILE A O 1
ATOM 712 N N . GLN A 1 89 ? -25.465 13.872 39.643 1.00 96.56 89 GLN A N 1
ATOM 713 C CA . GLN A 1 89 ? -26.595 14.801 39.546 1.00 96.56 89 GLN A CA 1
ATOM 714 C C . GLN A 1 89 ? -27.854 14.219 40.199 1.00 96.56 89 GLN A C 1
ATOM 716 O O . GLN A 1 89 ? -28.562 14.937 40.898 1.00 96.56 89 GLN A O 1
ATOM 721 N N . GLY A 1 90 ? -28.098 12.915 40.035 1.00 97.06 90 GLY A N 1
ATOM 722 C CA . GLY A 1 90 ? -29.210 12.222 40.683 1.00 97.06 90 GLY A CA 1
ATOM 723 C C . GLY A 1 90 ? -29.125 12.247 42.210 1.00 97.06 90 GLY A C 1
ATOM 724 O O . GLY A 1 90 ? -30.130 12.487 42.866 1.00 97.06 90 GLY A O 1
ATOM 725 N N . GLU A 1 91 ? -27.924 12.101 42.782 1.00 95.38 91 GLU A N 1
ATOM 726 C CA . GLU A 1 91 ? -27.688 12.203 44.235 1.00 95.38 91 GLU A CA 1
ATOM 727 C C . GLU A 1 91 ? -27.997 13.606 44.803 1.00 95.38 91 GLU A C 1
ATOM 729 O O . GLU A 1 91 ? -28.300 13.741 45.989 1.00 95.38 91 GLU A O 1
ATOM 734 N N . GLN A 1 92 ? -27.920 14.653 43.974 1.00 95.50 92 GLN A N 1
ATOM 735 C CA . GLN A 1 92 ? -28.180 16.044 44.370 1.00 95.50 92 GLN A CA 1
ATOM 736 C C . GLN A 1 92 ? -29.649 16.460 44.186 1.00 95.50 92 GLN A C 1
ATOM 738 O O . GLN A 1 92 ? -30.068 17.478 44.740 1.00 95.50 92 GLN A O 1
ATOM 743 N N . ASP A 1 93 ? -30.437 15.687 43.435 1.00 95.69 93 ASP A N 1
ATOM 744 C CA . ASP A 1 93 ? -31.834 15.977 43.120 1.00 95.69 93 ASP A CA 1
ATOM 745 C C . ASP A 1 93 ? -32.780 15.091 43.952 1.00 95.69 93 ASP A C 1
ATOM 747 O O . ASP A 1 93 ? -32.909 13.888 43.743 1.00 95.69 93 ASP A O 1
ATOM 751 N N . ALA A 1 94 ? -33.486 15.701 44.908 1.00 95.44 94 ALA A N 1
ATOM 752 C CA . ALA A 1 94 ? -34.420 14.996 45.790 1.00 95.44 94 ALA A CA 1
ATOM 753 C C . ALA A 1 94 ? -35.760 14.620 45.119 1.00 95.44 94 ALA A C 1
ATOM 755 O O . ALA A 1 94 ? -36.626 14.018 45.766 1.00 95.44 94 ALA A O 1
ATOM 756 N N . THR A 1 95 ? -35.976 14.998 43.857 1.00 97.62 95 THR A N 1
ATOM 757 C CA . THR A 1 95 ? -37.196 14.666 43.114 1.00 97.62 95 THR A CA 1
ATOM 758 C C . THR A 1 95 ? -37.196 13.212 42.635 1.00 97.62 95 THR A C 1
ATOM 760 O O . THR A 1 95 ? -36.205 12.486 42.700 1.00 97.62 95 THR A O 1
ATOM 763 N N . GLU A 1 96 ? -38.335 12.761 42.108 1.00 96.25 96 GLU A N 1
ATOM 764 C CA . GLU A 1 96 ? -38.419 11.443 41.473 1.00 96.25 96 GLU A CA 1
ATOM 765 C C . GLU A 1 96 ? -37.522 11.341 40.226 1.00 96.25 96 GLU A C 1
ATOM 767 O O . GLU A 1 96 ? -36.990 10.271 39.934 1.00 96.25 96 GLU A O 1
ATOM 772 N N . ALA A 1 97 ? -37.286 12.460 39.528 1.00 96.44 97 ALA A N 1
ATOM 773 C CA . ALA A 1 97 ? -36.350 12.506 38.410 1.00 96.44 97 ALA A CA 1
ATOM 774 C C . ALA A 1 97 ? -34.914 12.219 38.876 1.00 96.44 97 ALA A C 1
ATOM 776 O O . ALA A 1 97 ? -34.236 11.405 38.250 1.00 96.44 97 ALA A O 1
ATOM 777 N N . GLY A 1 98 ? -34.491 12.786 40.010 1.00 97.44 98 GLY A N 1
ATOM 778 C CA . GLY A 1 98 ? -33.184 12.516 40.610 1.00 97.44 98 GLY A CA 1
ATOM 779 C C . GLY A 1 98 ? -32.948 11.037 40.923 1.00 97.44 98 GLY A C 1
ATOM 780 O O . GLY A 1 98 ? -31.918 10.481 40.537 1.00 97.44 98 GLY A O 1
ATOM 781 N N . LYS A 1 99 ? -33.945 10.343 41.488 1.00 96.75 99 LYS A N 1
ATOM 782 C CA . LYS A 1 99 ? -33.868 8.886 41.727 1.00 96.75 99 LYS A CA 1
ATOM 783 C C . LYS A 1 99 ? -33.709 8.083 40.434 1.00 96.75 99 LYS A C 1
ATOM 785 O O . LYS A 1 99 ? -32.918 7.139 40.386 1.00 96.75 99 LYS A O 1
ATOM 790 N N . ILE A 1 100 ? -34.444 8.450 39.379 1.00 96.38 100 ILE A N 1
ATOM 791 C CA . ILE A 1 100 ? -34.331 7.809 38.059 1.00 96.38 100 ILE A CA 1
ATOM 792 C C . ILE A 1 100 ? -32.943 8.067 37.460 1.00 96.38 100 ILE A C 1
ATOM 794 O O . ILE A 1 100 ? -32.332 7.139 36.922 1.00 96.38 100 ILE A O 1
ATOM 798 N N . MET A 1 101 ? -32.421 9.292 37.570 1.00 96.94 101 MET A N 1
ATOM 799 C CA . MET A 1 101 ? -31.077 9.651 37.103 1.00 96.94 101 MET A CA 1
ATOM 800 C C . MET A 1 101 ? -29.999 8.858 37.844 1.00 96.94 101 MET A C 1
ATOM 802 O O . MET A 1 101 ? -29.129 8.278 37.196 1.00 96.94 101 MET A O 1
ATOM 806 N N . GLU A 1 102 ? -30.091 8.745 39.171 1.00 96.88 102 GLU A N 1
ATOM 807 C CA . GLU A 1 102 ? -29.149 7.972 39.983 1.00 96.88 102 GLU A CA 1
ATOM 808 C C . GLU A 1 102 ? -29.166 6.482 39.604 1.00 96.88 102 GLU A C 1
ATOM 810 O O . GLU A 1 102 ? -28.112 5.877 39.378 1.00 96.88 102 GLU A O 1
ATOM 815 N N . ALA A 1 103 ? -30.359 5.887 39.488 1.00 95.94 103 ALA A N 1
ATOM 816 C CA . ALA A 1 103 ? -30.520 4.495 39.074 1.00 95.94 103 ALA A CA 1
ATOM 817 C C . ALA A 1 103 ? -29.957 4.255 37.662 1.00 95.94 103 ALA A C 1
ATOM 819 O O . ALA A 1 103 ? -29.202 3.305 37.447 1.00 95.94 103 ALA A O 1
ATOM 820 N N . THR A 1 104 ? -30.256 5.155 36.722 1.00 95.81 104 THR A N 1
ATOM 821 C CA . THR A 1 104 ? -29.736 5.101 35.347 1.00 95.81 104 THR A CA 1
ATOM 822 C C . THR A 1 104 ? -28.214 5.224 35.329 1.00 95.81 104 THR A C 1
ATOM 824 O O . THR A 1 104 ? -27.544 4.436 34.663 1.00 95.81 104 THR A O 1
ATOM 827 N N . GLY A 1 105 ? -27.649 6.153 36.104 1.00 96.06 105 GLY A N 1
ATOM 828 C CA . GLY A 1 105 ? -26.205 6.334 36.238 1.00 96.06 105 GLY A CA 1
ATOM 829 C C . GLY A 1 105 ? -25.507 5.088 36.783 1.00 96.06 105 GLY A C 1
ATOM 830 O O . GLY A 1 105 ? -24.494 4.660 36.233 1.00 96.06 105 GLY A O 1
ATOM 831 N N . LYS A 1 106 ? -26.076 4.434 37.806 1.00 93.94 106 LYS A N 1
ATOM 832 C CA . LYS A 1 106 ? -25.557 3.158 38.338 1.00 93.94 106 LYS A CA 1
ATOM 833 C C . LYS A 1 106 ? -25.568 2.044 37.286 1.00 93.94 106 LYS A C 1
ATOM 835 O O . LYS A 1 106 ? -24.569 1.334 37.159 1.00 93.94 106 LYS A O 1
ATOM 840 N N . ILE A 1 107 ? -26.657 1.907 36.527 1.00 91.62 107 ILE A N 1
ATOM 841 C CA . ILE A 1 107 ? -26.774 0.905 35.453 1.00 91.62 107 ILE A CA 1
ATOM 842 C C . ILE A 1 107 ? -25.742 1.174 34.351 1.00 91.62 107 ILE A C 1
ATOM 844 O O . ILE A 1 107 ? -25.025 0.257 33.948 1.00 91.62 107 ILE A O 1
ATOM 848 N N . LEU A 1 108 ? -25.616 2.428 33.905 1.00 91.31 108 LEU A N 1
ATOM 849 C CA . LEU A 1 108 ? -24.641 2.825 32.887 1.00 91.31 108 LEU A CA 1
ATOM 850 C C . LEU A 1 108 ? -23.203 2.593 33.351 1.00 91.31 108 LEU A C 1
ATOM 852 O O . LEU A 1 108 ? -22.430 2.000 32.610 1.00 91.31 108 LEU A O 1
ATOM 856 N N . CYS A 1 109 ? -22.853 2.968 34.584 1.00 90.62 109 CYS A N 1
ATOM 857 C CA . CYS A 1 109 ? -21.534 2.684 35.153 1.00 90.62 109 CYS A CA 1
ATOM 858 C C . CYS A 1 109 ? -21.237 1.181 35.196 1.00 90.62 109 CYS A C 1
ATOM 860 O O . CYS A 1 109 ? -20.128 0.776 34.861 1.00 90.62 109 CYS A O 1
ATOM 862 N N . SER A 1 110 ? -22.211 0.350 35.583 1.00 86.94 110 SER A N 1
ATOM 863 C CA . SER A 1 110 ? -22.052 -1.111 35.600 1.00 86.94 110 SER A CA 1
ATOM 864 C C . SER A 1 110 ? -21.810 -1.669 34.192 1.00 86.94 110 SER A C 1
ATOM 866 O O . SER A 1 110 ? -20.853 -2.415 33.972 1.00 86.94 110 SER A O 1
ATOM 868 N N . SER A 1 111 ? -22.613 -1.238 33.209 1.00 86.94 111 SER A N 1
ATOM 869 C CA . SER A 1 111 ? -22.441 -1.649 31.811 1.00 86.94 111 SER A CA 1
ATOM 870 C C . SER A 1 111 ? -21.107 -1.169 31.233 1.00 86.94 111 SER A C 1
ATOM 872 O O . SER A 1 111 ? -20.403 -1.948 30.588 1.00 86.94 111 SER A O 1
ATOM 874 N N . ALA A 1 112 ? -20.718 0.076 31.510 1.00 87.06 112 ALA A N 1
ATOM 875 C CA . ALA A 1 112 ? -19.438 0.629 31.093 1.00 87.06 112 ALA A CA 1
ATOM 876 C C . ALA A 1 112 ? -18.269 -0.159 31.699 1.00 87.06 112 ALA A C 1
ATOM 878 O O . ALA A 1 112 ? -17.330 -0.492 30.983 1.00 87.06 112 ALA A O 1
ATOM 879 N N . HIS A 1 113 ? -18.343 -0.550 32.977 1.00 82.31 113 HIS A N 1
ATOM 880 C CA . HIS A 1 113 ? -17.301 -1.347 33.635 1.00 82.31 113 HIS A CA 1
ATOM 881 C C . HIS A 1 113 ? -17.073 -2.700 32.950 1.00 82.31 113 HIS A C 1
ATOM 883 O O . HIS A 1 113 ? -15.931 -3.127 32.777 1.00 82.31 113 HIS A O 1
ATOM 889 N N . GLN A 1 114 ? -18.145 -3.362 32.508 1.00 81.69 114 GLN A N 1
ATOM 890 C CA . GLN A 1 114 ? -18.040 -4.611 31.747 1.00 81.69 114 GLN A CA 1
ATOM 891 C C . GLN A 1 114 ? -17.380 -4.382 30.380 1.00 81.69 114 GLN A C 1
ATOM 893 O O . GLN A 1 114 ? -16.572 -5.198 29.935 1.00 81.69 114 GLN A O 1
ATOM 898 N N . ARG A 1 115 ? -17.657 -3.244 29.732 1.00 83.38 115 ARG A N 1
ATOM 899 C CA . ARG A 1 115 ? -17.042 -2.877 28.447 1.00 83.38 115 ARG A CA 1
ATOM 900 C C . ARG A 1 115 ? -15.619 -2.336 28.580 1.00 83.38 115 ARG A C 1
ATOM 902 O O . ARG A 1 115 ? -14.853 -2.467 27.632 1.00 83.38 115 AR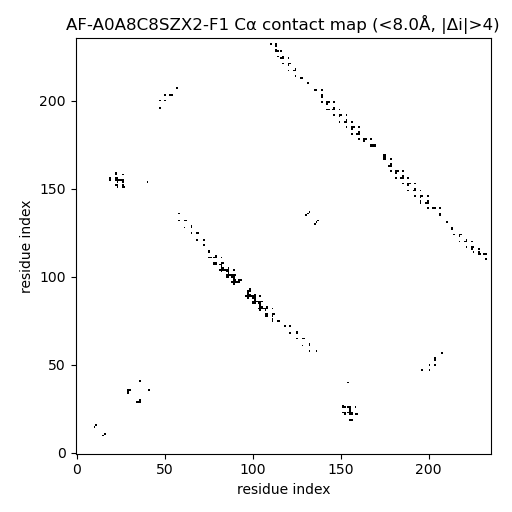G A O 1
ATOM 909 N N . VAL A 1 116 ? -15.212 -1.818 29.741 1.00 81.75 116 VAL A N 1
ATOM 910 C CA . VAL A 1 116 ? -13.821 -1.402 30.016 1.00 81.75 116 VAL A CA 1
ATOM 911 C C . VAL A 1 116 ? -12.847 -2.576 29.873 1.00 81.75 116 VAL A C 1
ATOM 913 O O . VAL A 1 116 ? -11.706 -2.372 29.459 1.00 81.75 116 VAL A O 1
ATOM 916 N N . ALA A 1 117 ? -13.296 -3.817 30.092 1.00 82.56 117 ALA A N 1
ATOM 917 C CA . ALA A 1 117 ? -12.498 -5.011 29.799 1.00 82.56 117 ALA A CA 1
ATOM 918 C C . ALA A 1 117 ? -12.066 -5.104 28.317 1.00 82.56 117 ALA A C 1
ATOM 920 O O . ALA A 1 117 ? -11.068 -5.754 28.007 1.00 82.56 117 ALA A O 1
ATOM 921 N N . LEU A 1 118 ? -12.768 -4.423 27.400 1.00 88.00 118 LEU A N 1
ATOM 922 C CA . LEU A 1 118 ? -12.406 -4.324 25.982 1.00 88.00 118 LEU A CA 1
ATOM 923 C C . LEU A 1 118 ? -11.284 -3.320 25.712 1.00 88.00 118 LEU A C 1
ATOM 925 O O . LEU A 1 118 ? -10.620 -3.419 24.680 1.00 88.00 118 LEU A O 1
ATOM 929 N N . CYS A 1 119 ? -11.029 -2.370 26.614 1.00 88.88 119 CYS A N 1
ATOM 930 C CA . CYS A 1 119 ? -10.024 -1.331 26.396 1.00 88.88 119 CYS A CA 1
ATOM 931 C C . CYS A 1 119 ? -8.624 -1.924 26.210 1.00 88.88 119 CYS A C 1
ATOM 933 O O . CYS A 1 119 ? -7.881 -1.480 25.332 1.00 88.88 119 CYS A O 1
ATOM 935 N N . THR A 1 120 ? -8.267 -2.951 26.985 1.00 90.50 120 THR A N 1
ATOM 936 C CA . THR A 1 120 ? -6.974 -3.637 26.876 1.00 90.50 120 THR A CA 1
ATOM 937 C C . THR A 1 120 ? -6.776 -4.324 25.516 1.00 90.50 120 THR A C 1
ATOM 939 O O . THR A 1 120 ? -5.803 -3.979 24.837 1.00 90.50 120 THR A O 1
ATOM 942 N N . PRO A 1 121 ? -7.653 -5.244 25.056 1.00 92.56 121 PRO A N 1
ATOM 943 C CA . PRO A 1 121 ? -7.486 -5.875 23.747 1.00 92.56 121 PRO A CA 1
ATOM 944 C C . PRO A 1 121 ? -7.597 -4.882 22.581 1.00 92.56 121 PRO A C 1
ATOM 946 O O . PRO A 1 121 ? -6.866 -5.030 21.605 1.00 92.56 121 PRO A O 1
ATOM 949 N N . LEU A 1 122 ? -8.425 -3.834 22.684 1.00 93.62 122 LEU A N 1
ATOM 950 C CA . LEU A 1 122 ? -8.489 -2.771 21.670 1.00 93.62 122 LEU A CA 1
ATOM 951 C C . LEU A 1 122 ? -7.189 -1.967 21.584 1.00 93.62 122 LEU A C 1
ATOM 953 O O . LEU A 1 122 ? -6.696 -1.716 20.488 1.00 93.62 122 LEU A O 1
ATOM 957 N N . THR A 1 123 ? -6.601 -1.609 22.729 1.00 94.25 123 THR A N 1
ATOM 958 C CA . THR A 1 123 ? -5.317 -0.890 22.770 1.00 94.25 123 THR A CA 1
ATOM 959 C C . THR A 1 123 ? -4.210 -1.737 22.155 1.00 94.25 123 THR A C 1
ATOM 961 O O . THR A 1 123 ? -3.427 -1.243 21.345 1.00 94.25 123 THR A O 1
ATOM 964 N N . ARG A 1 124 ? -4.169 -3.029 22.499 1.00 95.06 124 ARG A N 1
ATOM 965 C CA . ARG A 1 124 ? -3.216 -3.994 21.942 1.00 95.06 124 ARG A CA 1
ATOM 966 C C . ARG A 1 124 ? -3.355 -4.105 20.421 1.00 95.06 124 ARG A C 1
ATOM 968 O O . ARG A 1 124 ? -2.359 -3.969 19.716 1.00 95.06 124 ARG A O 1
ATOM 975 N N . LEU A 1 125 ? -4.581 -4.292 19.926 1.00 95.62 125 LEU A N 1
ATOM 976 C CA . LEU A 1 125 ? -4.885 -4.332 18.493 1.00 95.62 125 LEU A CA 1
ATOM 977 C C . LEU A 1 125 ? -4.429 -3.043 17.794 1.00 95.62 125 LEU A C 1
ATOM 979 O O . LEU A 1 125 ? -3.766 -3.110 16.759 1.00 95.62 125 LEU A O 1
ATOM 983 N N . GLY A 1 126 ? -4.738 -1.880 18.372 1.00 96.69 126 GLY A N 1
ATOM 984 C CA . GLY A 1 126 ? -4.315 -0.582 17.847 1.00 96.69 126 GLY A CA 1
ATOM 985 C C . GLY A 1 126 ? -2.791 -0.448 17.766 1.00 96.69 126 GLY A C 1
ATOM 986 O O . GLY A 1 126 ? -2.263 -0.050 16.731 1.00 96.69 126 GLY A O 1
ATOM 987 N N . GLN A 1 127 ? -2.061 -0.846 18.811 1.00 96.75 127 GLN A N 1
ATOM 988 C CA . GLN A 1 127 ? -0.592 -0.805 18.844 1.00 96.75 127 GLN A CA 1
ATOM 989 C C . GLN A 1 127 ? 0.058 -1.736 17.813 1.00 96.75 127 GLN A C 1
ATOM 991 O O . GLN A 1 127 ? 1.020 -1.348 17.141 1.00 96.75 127 GLN A O 1
ATOM 996 N N . GLU A 1 128 ? -0.453 -2.959 17.676 1.00 96.69 128 GLU A N 1
ATOM 997 C CA . GLU A 1 128 ? 0.048 -3.932 16.701 1.00 96.69 128 GLU A CA 1
ATOM 998 C C . GLU A 1 128 ? -0.195 -3.434 15.271 1.00 96.69 128 GLU A C 1
ATOM 1000 O O . GLU A 1 128 ? 0.735 -3.399 14.462 1.00 96.69 128 GLU A O 1
ATOM 1005 N N . LEU A 1 129 ? -1.396 -2.921 14.991 1.00 97.25 129 LEU A N 1
ATOM 1006 C CA . LEU A 1 129 ? -1.753 -2.351 13.694 1.00 97.25 129 LEU A CA 1
ATOM 1007 C C . LEU A 1 129 ? -0.958 -1.078 13.361 1.00 97.25 129 LEU A C 1
ATOM 1009 O O . LEU A 1 129 ? -0.531 -0.896 12.216 1.00 97.25 129 LEU A O 1
ATOM 1013 N N . ALA A 1 130 ? -0.707 -0.217 14.350 1.00 97.44 130 ALA A N 1
ATOM 1014 C CA . ALA A 1 130 ? 0.134 0.968 14.194 1.00 97.44 130 ALA A CA 1
ATOM 1015 C C . ALA A 1 130 ? 1.585 0.577 13.892 1.00 97.44 130 ALA A C 1
ATOM 1017 O O . ALA A 1 130 ? 2.204 1.133 12.984 1.00 97.44 130 ALA A O 1
ATOM 1018 N N . THR A 1 131 ? 2.114 -0.433 14.586 1.00 97.56 131 THR A N 1
ATOM 1019 C CA . THR A 1 131 ? 3.464 -0.960 14.341 1.00 97.56 131 THR A CA 1
ATOM 1020 C C . THR A 1 131 ? 3.578 -1.570 12.948 1.00 97.56 131 THR A C 1
ATOM 1022 O O . THR A 1 131 ? 4.534 -1.279 12.226 1.00 97.56 131 THR A O 1
ATOM 1025 N N . PHE A 1 132 ? 2.595 -2.377 12.541 1.00 98.06 132 PHE A N 1
ATOM 1026 C CA . PHE A 1 132 ? 2.516 -2.949 11.199 1.00 98.06 132 PHE A CA 1
ATOM 1027 C C . PHE A 1 132 ? 2.503 -1.858 10.122 1.00 98.06 132 PHE A C 1
ATOM 1029 O O . PHE A 1 1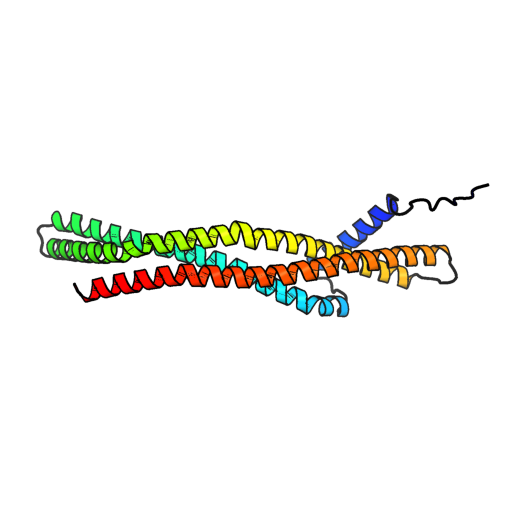32 ? 3.286 -1.916 9.172 1.00 98.06 132 PHE A O 1
ATOM 1036 N N . SER A 1 133 ? 1.678 -0.826 10.305 1.00 97.06 133 SER A N 1
ATOM 1037 C CA . SER A 1 133 ? 1.576 0.300 9.373 1.00 97.06 133 SER A CA 1
ATOM 1038 C C . SER A 1 133 ? 2.882 1.095 9.309 1.00 97.06 133 SER A C 1
ATOM 1040 O O . SER A 1 133 ? 3.405 1.366 8.231 1.00 97.06 133 SER A O 1
ATOM 1042 N N . HIS A 1 134 ? 3.472 1.420 10.458 1.00 96.75 134 HIS A N 1
ATOM 1043 C CA . HIS A 1 134 ? 4.690 2.221 10.498 1.00 96.75 134 HIS A CA 1
ATOM 1044 C C . HIS A 1 134 ? 5.911 1.471 9.953 1.00 96.75 134 HIS A C 1
ATOM 1046 O O . HIS A 1 134 ? 6.772 2.091 9.332 1.00 96.75 134 HIS A O 1
ATOM 1052 N N . ARG A 1 135 ? 5.992 0.150 10.155 1.00 97.50 135 ARG A N 1
ATOM 1053 C CA . ARG A 1 135 ? 7.151 -0.656 9.749 1.00 97.50 135 ARG A CA 1
ATOM 1054 C C . ARG A 1 135 ? 6.943 -1.365 8.418 1.00 97.50 135 ARG A C 1
ATOM 1056 O O . ARG A 1 135 ? 7.646 -1.069 7.457 1.00 97.50 135 ARG A O 1
ATOM 1063 N N . ALA A 1 136 ? 6.000 -2.299 8.355 1.00 98.12 136 ALA A N 1
ATOM 1064 C CA . ALA A 1 136 ? 5.853 -3.196 7.212 1.00 98.12 136 ALA A CA 1
ATOM 1065 C C . ALA A 1 136 ? 5.283 -2.475 5.979 1.00 98.12 136 ALA A C 1
ATOM 1067 O O . ALA A 1 136 ? 5.807 -2.630 4.872 1.00 98.12 136 ALA A O 1
ATOM 1068 N N . VAL A 1 137 ? 4.252 -1.641 6.167 1.00 98.38 137 VAL A N 1
ATOM 1069 C CA . VAL A 1 137 ? 3.661 -0.867 5.060 1.00 98.38 137 VAL A CA 1
ATOM 1070 C C . VAL A 1 137 ? 4.659 0.174 4.545 1.00 98.38 137 VAL A C 1
ATOM 1072 O O . VAL A 1 137 ? 4.872 0.254 3.336 1.00 98.38 137 VAL A O 1
ATOM 1075 N N . SER A 1 138 ? 5.338 0.910 5.434 1.00 98.00 138 SER A N 1
ATOM 1076 C CA . SER A 1 138 ? 6.368 1.888 5.040 1.00 98.00 138 SER A CA 1
ATOM 1077 C C . SER A 1 138 ? 7.556 1.258 4.302 1.00 98.00 138 SER A C 1
ATOM 1079 O O . SER A 1 138 ? 7.997 1.799 3.291 1.00 98.00 138 SER A O 1
ATOM 1081 N N . ASP A 1 139 ? 8.074 0.109 4.752 1.00 98.44 139 ASP A N 1
ATOM 1082 C CA . ASP A 1 139 ? 9.167 -0.595 4.057 1.00 98.44 139 ASP A CA 1
ATOM 1083 C C . ASP A 1 139 ? 8.756 -1.056 2.645 1.00 98.44 139 ASP A C 1
ATOM 1085 O O . ASP A 1 139 ? 9.504 -0.911 1.666 1.00 98.44 139 ASP A O 1
ATOM 1089 N N . THR A 1 140 ? 7.524 -1.551 2.516 1.00 98.62 140 THR A N 1
ATOM 1090 C CA . THR A 1 140 ? 6.960 -1.925 1.214 1.00 98.62 140 THR A CA 1
ATOM 1091 C C . THR A 1 140 ? 6.813 -0.691 0.318 1.00 98.62 140 THR A C 1
ATOM 1093 O O . THR A 1 140 ? 7.236 -0.726 -0.840 1.00 98.62 140 THR A O 1
ATOM 1096 N N . LEU A 1 141 ? 6.341 0.438 0.861 1.00 98.50 141 LEU A N 1
ATOM 1097 C CA . LEU A 1 141 ? 6.222 1.711 0.142 1.00 98.50 141 LEU A CA 1
ATOM 1098 C C . LEU A 1 141 ? 7.571 2.233 -0.373 1.00 98.50 141 LEU A C 1
ATOM 1100 O O . LEU A 1 141 ? 7.649 2.734 -1.496 1.00 98.50 141 LEU A O 1
ATOM 1104 N N . LEU A 1 142 ? 8.648 2.097 0.406 1.00 98.44 142 LEU A N 1
ATOM 1105 C CA . LEU A 1 142 ? 9.998 2.461 -0.044 1.00 98.44 142 LEU A CA 1
ATOM 1106 C C . LEU A 1 142 ? 10.430 1.631 -1.258 1.00 98.44 142 LEU A C 1
ATOM 1108 O O . LEU A 1 142 ? 11.052 2.153 -2.186 1.00 98.44 142 LEU A O 1
ATOM 1112 N N . THR A 1 143 ? 10.078 0.347 -1.273 1.00 98.50 143 THR A N 1
ATOM 1113 C CA . THR A 1 143 ? 10.389 -0.557 -2.390 1.00 98.50 143 THR A CA 1
ATOM 1114 C C . THR A 1 143 ? 9.563 -0.203 -3.626 1.00 98.50 143 THR A C 1
ATOM 1116 O O . THR A 1 143 ? 10.125 -0.071 -4.712 1.00 98.50 143 THR A O 1
ATOM 1119 N N . ILE A 1 144 ? 8.265 0.067 -3.449 1.00 98.75 144 ILE A N 1
ATOM 1120 C CA . ILE A 1 144 ? 7.369 0.562 -4.505 1.00 98.75 144 ILE A CA 1
ATOM 1121 C C . ILE A 1 144 ? 7.891 1.877 -5.090 1.00 98.75 144 ILE A C 1
ATOM 1123 O O . ILE A 1 144 ? 7.945 2.030 -6.305 1.00 98.75 144 ILE A O 1
ATOM 1127 N N . SER A 1 145 ? 8.355 2.803 -4.250 1.00 98.50 145 SER A N 1
ATOM 1128 C CA . SER A 1 145 ? 8.888 4.094 -4.702 1.00 98.50 145 SER A CA 1
ATOM 1129 C C . SER A 1 145 ? 10.132 3.926 -5.580 1.00 98.50 145 SER A C 1
ATOM 1131 O O . SER A 1 145 ? 10.275 4.600 -6.599 1.00 98.50 145 SER A O 1
ATOM 1133 N N . ARG A 1 146 ? 11.029 2.998 -5.220 1.00 98.62 146 ARG A N 1
ATOM 1134 C CA . ARG A 1 146 ? 12.202 2.647 -6.043 1.00 98.62 146 ARG A CA 1
ATOM 1135 C C . ARG A 1 146 ? 11.790 1.987 -7.356 1.00 98.62 146 ARG A C 1
ATOM 1137 O O . ARG A 1 146 ? 12.354 2.311 -8.398 1.00 98.62 146 ARG A O 1
ATOM 1144 N N . MET A 1 147 ? 10.807 1.093 -7.305 1.00 98.62 147 MET A N 1
ATOM 1145 C CA . MET A 1 147 ? 10.246 0.438 -8.482 1.00 98.62 147 MET A CA 1
ATOM 1146 C C . MET A 1 147 ? 9.621 1.460 -9.446 1.00 98.62 147 MET A C 1
ATOM 1148 O O . MET A 1 147 ? 9.960 1.446 -10.625 1.00 98.62 147 MET A O 1
ATOM 1152 N N . GLU A 1 148 ? 8.802 2.401 -8.964 1.00 98.25 148 GLU A N 1
ATOM 1153 C CA . GLU A 1 148 ? 8.194 3.454 -9.794 1.00 98.25 148 GLU A CA 1
ATOM 1154 C C . GLU A 1 148 ? 9.251 4.336 -10.469 1.00 98.25 148 GLU A C 1
ATOM 1156 O O . GLU A 1 148 ? 9.106 4.712 -11.633 1.00 98.25 148 GLU A O 1
ATOM 1161 N N . GLN A 1 149 ? 10.358 4.630 -9.779 1.00 97.88 149 GLN A N 1
ATOM 1162 C CA . GLN A 1 149 ? 11.486 5.335 -10.392 1.00 97.88 149 GLN A CA 1
ATOM 1163 C C . GLN A 1 149 ? 12.135 4.516 -11.512 1.00 97.88 149 GLN A C 1
ATOM 1165 O O . GLN A 1 149 ? 12.374 5.057 -12.592 1.00 97.88 149 GLN A O 1
ATOM 1170 N N . ALA A 1 150 ? 12.363 3.219 -11.292 1.00 98.31 150 ALA A N 1
ATOM 1171 C CA . ALA A 1 150 ? 12.899 2.328 -12.320 1.00 98.31 150 ALA A CA 1
ATOM 1172 C C . ALA A 1 150 ? 11.939 2.174 -13.514 1.00 98.31 150 ALA A C 1
ATOM 1174 O O . ALA A 1 150 ? 12.390 2.152 -14.658 1.00 98.31 150 ALA A O 1
ATOM 1175 N N . ARG A 1 151 ? 10.621 2.156 -13.272 1.00 98.19 151 ARG A N 1
ATOM 1176 C CA . ARG A 1 151 ? 9.587 2.163 -14.318 1.00 98.19 151 ARG A CA 1
ATOM 1177 C C . ARG A 1 151 ? 9.698 3.410 -15.195 1.00 98.19 151 ARG A C 1
ATOM 1179 O O . ARG A 1 151 ? 9.729 3.307 -16.420 1.00 98.19 151 ARG A O 1
ATOM 1186 N N . ILE A 1 152 ? 9.787 4.590 -14.578 1.00 97.38 152 ILE A N 1
ATOM 1187 C CA . ILE A 1 152 ? 9.936 5.871 -15.288 1.00 97.38 152 ILE A CA 1
ATOM 1188 C C . ILE A 1 152 ? 11.243 5.898 -16.089 1.00 97.38 152 ILE A C 1
ATOM 1190 O O . ILE A 1 152 ? 11.251 6.352 -17.232 1.00 97.38 152 ILE A O 1
ATOM 1194 N N . GLU A 1 153 ? 12.344 5.408 -15.521 1.00 97.50 153 GLU A N 1
ATOM 1195 C CA . GLU A 1 153 ? 13.636 5.331 -16.212 1.00 97.50 153 GLU A CA 1
ATOM 1196 C C . GLU A 1 153 ? 13.588 4.396 -17.423 1.00 97.50 153 GLU A C 1
ATOM 1198 O O . GLU A 1 153 ? 14.032 4.780 -18.507 1.00 97.50 153 GLU A O 1
ATOM 1203 N N . TYR A 1 154 ? 12.991 3.213 -17.271 1.00 98.25 154 TYR A N 1
ATOM 1204 C CA . TYR A 1 154 ? 12.803 2.261 -18.361 1.00 98.25 154 TYR A CA 1
ATOM 1205 C C . TYR A 1 154 ? 11.922 2.834 -19.477 1.00 98.25 154 TYR A C 1
ATOM 1207 O O . TYR A 1 154 ? 12.322 2.832 -20.644 1.00 98.25 154 TYR A O 1
ATOM 1215 N N . ARG A 1 155 ? 10.760 3.407 -19.137 1.00 97.50 155 ARG A N 1
ATOM 1216 C CA . ARG A 1 155 ? 9.868 4.037 -20.124 1.00 97.50 155 ARG A CA 1
ATOM 1217 C C . ARG A 1 155 ? 10.518 5.241 -20.809 1.00 97.50 155 ARG A C 1
ATOM 1219 O O . ARG A 1 155 ? 10.403 5.389 -22.023 1.00 97.50 155 ARG A O 1
ATOM 1226 N N . GLY A 1 156 ? 11.278 6.052 -20.073 1.00 96.88 156 GLY A N 1
ATOM 1227 C CA . GLY A 1 156 ? 12.082 7.131 -20.651 1.00 96.88 156 GLY A CA 1
ATOM 1228 C C . GLY A 1 156 ? 13.121 6.615 -21.651 1.00 96.88 156 GLY A C 1
ATOM 1229 O O . GLY A 1 156 ? 13.262 7.178 -22.736 1.00 96.88 156 GLY A O 1
ATOM 1230 N N . ALA A 1 157 ? 13.805 5.510 -21.338 1.00 97.31 157 ALA A N 1
ATOM 1231 C CA . ALA A 1 157 ? 14.745 4.872 -22.259 1.00 97.31 157 ALA A CA 1
ATOM 1232 C C . ALA A 1 157 ? 14.049 4.302 -23.509 1.00 97.31 157 ALA A C 1
ATOM 1234 O O . ALA A 1 157 ? 14.599 4.415 -24.603 1.00 97.31 157 ALA A O 1
ATOM 1235 N N . LEU A 1 158 ? 12.839 3.743 -23.385 1.00 96.69 158 LEU A N 1
ATOM 1236 C CA . LEU A 1 158 ? 12.036 3.301 -24.534 1.00 96.69 158 LEU A CA 1
ATOM 1237 C C . LEU A 1 158 ? 11.627 4.468 -25.439 1.00 96.69 158 LEU A C 1
ATOM 1239 O O . LEU A 1 158 ? 11.736 4.358 -26.660 1.00 96.69 158 LEU A O 1
ATOM 1243 N N . LEU A 1 159 ? 11.211 5.598 -24.861 1.00 95.31 159 LEU A N 1
ATOM 1244 C CA . LEU A 1 159 ? 10.928 6.811 -25.631 1.00 95.31 159 LEU A CA 1
ATOM 1245 C C . LEU A 1 159 ? 12.166 7.302 -26.382 1.00 95.31 159 LEU A C 1
ATOM 1247 O O . LEU A 1 159 ? 12.066 7.661 -27.553 1.00 95.31 159 LEU A O 1
ATOM 1251 N N . TRP A 1 160 ? 13.330 7.276 -25.729 1.00 95.38 160 TRP A N 1
ATOM 1252 C CA . TRP A 1 160 ? 14.592 7.632 -26.370 1.00 95.38 160 TRP A CA 1
ATOM 1253 C C . TRP A 1 160 ? 14.939 6.680 -27.517 1.00 95.38 160 TRP A C 1
ATOM 1255 O O . TRP A 1 160 ? 15.343 7.113 -28.594 1.00 95.38 160 TRP A O 1
ATOM 1265 N N . MET A 1 161 ? 14.757 5.377 -27.303 1.00 95.44 161 MET A N 1
ATOM 1266 C CA . MET A 1 161 ? 14.991 4.352 -28.317 1.00 95.44 161 MET A CA 1
ATOM 1267 C C . MET A 1 161 ? 14.098 4.569 -29.540 1.00 95.44 161 MET A C 1
ATOM 1269 O O . MET A 1 161 ? 14.584 4.501 -30.666 1.00 95.44 161 MET A O 1
ATOM 1273 N N . LYS A 1 162 ? 12.817 4.885 -29.319 1.00 93.62 162 LYS A N 1
ATOM 1274 C CA . LYS A 1 162 ? 11.858 5.204 -30.380 1.00 93.62 162 LYS A CA 1
ATOM 1275 C C . LYS A 1 162 ? 12.301 6.425 -31.188 1.00 93.62 162 LYS A C 1
ATOM 1277 O O . LYS A 1 162 ? 12.367 6.337 -32.408 1.00 93.62 162 LYS A O 1
ATOM 1282 N N . ASP A 1 163 ? 12.658 7.514 -30.516 1.00 92.75 163 ASP A N 1
ATOM 1283 C CA . ASP A 1 163 ? 13.127 8.760 -31.138 1.00 92.75 163 ASP A CA 1
ATOM 1284 C C . ASP A 1 163 ? 14.373 8.536 -32.011 1.00 92.75 163 ASP 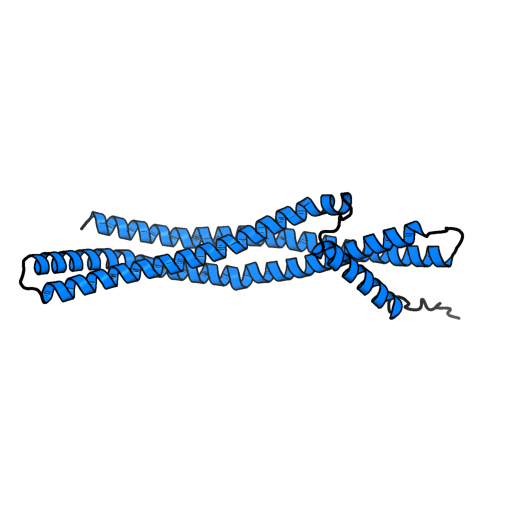A C 1
ATOM 1286 O O . ASP A 1 163 ? 14.371 8.846 -33.198 1.00 92.75 163 ASP A O 1
ATOM 1290 N N . VAL A 1 164 ? 15.397 7.861 -31.476 1.00 91.62 164 VAL A N 1
ATOM 1291 C CA . VAL A 1 164 ? 16.629 7.567 -32.232 1.00 91.62 164 VAL A CA 1
ATOM 1292 C C . VAL A 1 164 ? 16.388 6.575 -33.370 1.00 91.62 164 VAL A C 1
ATOM 1294 O O . VAL A 1 164 ? 17.084 6.643 -34.377 1.00 91.62 164 VAL A O 1
ATOM 1297 N N . SER A 1 165 ? 15.421 5.661 -33.238 1.00 89.94 165 SER A N 1
ATOM 1298 C CA . SER A 1 165 ? 15.083 4.709 -34.304 1.00 89.94 165 SER A CA 1
ATOM 1299 C C . SER A 1 165 ? 14.393 5.358 -35.507 1.00 89.94 165 SER A C 1
ATOM 1301 O O . SER A 1 165 ? 14.530 4.853 -36.616 1.00 89.94 165 SER A O 1
ATOM 1303 N N . GLN A 1 166 ? 13.674 6.468 -35.306 1.00 87.75 166 GLN A N 1
ATOM 1304 C CA . GLN A 1 166 ? 12.972 7.179 -36.381 1.00 87.75 166 GLN A CA 1
ATOM 1305 C C . GLN A 1 166 ? 13.926 7.957 -37.294 1.00 87.75 166 GLN A C 1
ATOM 1307 O O . GLN A 1 166 ? 13.627 8.149 -38.467 1.00 87.75 166 GLN A O 1
ATOM 1312 N N . GLU A 1 167 ? 15.074 8.374 -36.763 1.00 78.31 167 GLU A N 1
ATOM 1313 C CA . GLU A 1 167 ? 16.101 9.142 -37.477 1.00 78.31 167 GLU A CA 1
ATOM 1314 C C . GLU A 1 167 ? 17.292 8.269 -37.919 1.00 78.31 167 GLU A C 1
ATOM 1316 O O . GLU A 1 167 ? 18.350 8.799 -38.255 1.00 78.31 167 GLU A O 1
ATOM 1321 N N . LEU A 1 168 ? 17.162 6.936 -37.854 1.00 82.00 168 LEU A N 1
ATOM 1322 C CA . LEU A 1 168 ? 18.275 6.009 -38.047 1.00 82.00 168 LEU A CA 1
ATOM 1323 C C . LEU A 1 168 ? 18.543 5.730 -39.532 1.00 82.00 168 LEU A C 1
ATOM 1325 O O . LEU A 1 168 ? 17.762 5.049 -40.193 1.00 82.00 168 LEU A O 1
ATOM 1329 N N . ASP A 1 169 ? 19.702 6.168 -40.009 1.00 82.31 169 ASP A N 1
ATOM 1330 C CA . ASP A 1 169 ? 20.320 5.746 -41.263 1.00 82.31 169 ASP A CA 1
ATOM 1331 C C . ASP A 1 169 ? 21.397 4.669 -40.984 1.00 82.31 169 ASP A C 1
ATOM 1333 O O . ASP A 1 169 ? 22.426 4.970 -40.360 1.00 82.31 169 ASP A O 1
ATOM 1337 N N . PRO A 1 170 ? 21.184 3.407 -41.418 1.00 80.44 170 PRO A N 1
ATOM 1338 C CA . PRO A 1 170 ? 22.123 2.304 -41.209 1.00 80.44 170 PRO A CA 1
ATOM 1339 C C . PRO A 1 170 ? 23.515 2.531 -41.810 1.00 80.44 170 PRO A C 1
ATOM 1341 O O . PRO A 1 170 ? 24.489 1.979 -41.286 1.00 80.44 170 PRO A O 1
ATOM 1344 N N . ASP A 1 171 ? 23.623 3.357 -42.853 1.00 83.00 171 ASP A N 1
ATOM 1345 C CA . ASP A 1 171 ? 24.890 3.653 -43.528 1.00 83.00 171 ASP A CA 1
ATOM 1346 C C . ASP A 1 171 ? 25.712 4.706 -42.762 1.00 83.00 171 ASP A C 1
ATOM 1348 O O . ASP A 1 171 ? 26.931 4.838 -42.934 1.00 83.00 171 ASP A O 1
ATOM 1352 N N . THR A 1 172 ? 25.082 5.401 -41.810 1.00 85.62 172 THR A N 1
ATOM 1353 C CA . THR A 1 172 ? 25.741 6.370 -40.940 1.00 85.62 172 THR A CA 1
ATOM 1354 C C . THR A 1 172 ? 26.250 5.704 -39.653 1.00 85.62 172 THR A C 1
ATOM 1356 O O . THR A 1 172 ? 25.562 5.614 -38.632 1.00 85.62 172 THR A O 1
ATOM 1359 N N . CYS A 1 173 ? 27.532 5.318 -39.650 1.00 79.50 173 CYS A N 1
ATOM 1360 C CA . CYS A 1 173 ? 28.197 4.628 -38.529 1.00 79.50 173 CYS A CA 1
ATOM 1361 C C . CYS A 1 173 ? 27.964 5.283 -37.143 1.00 79.50 173 CYS A C 1
ATOM 1363 O O . CYS A 1 173 ? 27.692 4.593 -36.159 1.00 79.50 173 CYS A O 1
ATOM 1365 N N . LYS A 1 174 ? 27.978 6.624 -37.059 1.00 83.38 174 LYS A N 1
ATOM 1366 C CA . LYS A 1 174 ? 27.742 7.361 -35.799 1.00 83.38 174 LYS A CA 1
ATOM 1367 C C . LYS A 1 174 ? 26.319 7.196 -35.251 1.00 83.38 174 LYS A C 1
ATOM 1369 O O . LYS A 1 174 ? 26.132 7.149 -34.034 1.00 83.38 174 LYS A O 1
ATOM 1374 N N . GLN A 1 175 ? 25.311 7.122 -36.119 1.00 83.94 175 GLN A N 1
ATOM 1375 C CA . GLN A 1 175 ? 23.920 6.943 -35.696 1.00 83.94 175 GLN A CA 1
ATOM 1376 C C . GLN A 1 175 ? 23.687 5.513 -35.205 1.00 83.94 175 GLN A C 1
ATOM 1378 O O . GLN A 1 175 ? 23.081 5.321 -34.151 1.00 83.94 175 GLN A O 1
ATOM 1383 N N . MET A 1 176 ? 24.278 4.527 -35.884 1.00 89.25 176 MET A N 1
ATOM 1384 C CA . MET A 1 176 ? 24.280 3.134 -35.430 1.00 89.25 176 MET A CA 1
ATOM 1385 C C . MET A 1 176 ? 24.952 2.966 -34.063 1.00 89.25 176 MET A C 1
ATOM 1387 O O . MET A 1 176 ? 24.458 2.222 -33.213 1.00 89.25 176 MET A O 1
ATOM 1391 N N . GLU A 1 177 ? 26.048 3.679 -33.800 1.00 87.62 177 GLU A N 1
ATOM 1392 C CA . GLU A 1 177 ? 26.692 3.667 -32.484 1.00 87.62 177 GLU A CA 1
ATOM 1393 C C . GLU A 1 177 ? 25.794 4.279 -31.393 1.00 87.62 177 GLU A C 1
ATOM 1395 O O . GLU A 1 177 ? 25.623 3.683 -30.324 1.00 87.62 177 GLU A O 1
ATOM 1400 N N . LYS A 1 178 ? 25.156 5.426 -31.671 1.00 87.62 178 LYS A N 1
ATOM 1401 C CA . LYS A 1 178 ? 24.170 6.052 -30.770 1.00 87.62 178 LYS A CA 1
ATOM 1402 C C . LYS A 1 178 ? 23.004 5.102 -30.483 1.00 87.62 178 LYS A C 1
ATOM 1404 O O . LYS A 1 178 ? 22.641 4.924 -29.322 1.00 87.62 178 LYS A O 1
ATOM 1409 N N . PHE A 1 179 ? 22.457 4.455 -31.510 1.00 90.81 179 PHE A N 1
ATOM 1410 C CA . PHE A 1 179 ? 21.371 3.487 -31.375 1.00 90.81 179 PHE A CA 1
ATOM 1411 C C . PHE A 1 179 ? 21.768 2.304 -30.486 1.00 90.81 179 PHE A C 1
ATOM 1413 O O . PHE A 1 179 ? 21.051 1.984 -29.540 1.00 90.81 179 PHE A O 1
ATOM 1420 N N . ARG A 1 180 ? 22.949 1.707 -30.702 1.00 92.31 180 ARG A N 1
ATOM 1421 C CA . ARG A 1 180 ? 23.471 0.623 -29.846 1.00 92.31 180 ARG A CA 1
ATOM 1422 C C . ARG A 1 180 ? 23.637 1.066 -28.389 1.00 92.31 180 ARG A C 1
ATOM 1424 O O . ARG A 1 180 ? 23.284 0.311 -27.481 1.00 92.31 180 ARG A O 1
ATOM 1431 N N . LYS A 1 181 ? 24.121 2.292 -28.152 1.00 91.88 181 LYS A N 1
ATOM 1432 C CA . LYS A 1 181 ? 24.245 2.874 -26.803 1.00 91.88 181 LYS A CA 1
ATOM 1433 C C . LYS A 1 181 ? 22.875 3.001 -26.121 1.00 91.88 181 LYS A C 1
ATOM 1435 O O . LYS A 1 181 ? 22.730 2.570 -24.977 1.00 91.88 181 LYS A O 1
ATOM 1440 N N . VAL A 1 182 ? 21.855 3.513 -26.814 1.00 94.56 182 VAL A N 1
ATOM 1441 C CA . VAL A 1 182 ? 20.485 3.620 -26.270 1.00 94.56 182 VAL A CA 1
ATOM 1442 C C . VAL A 1 182 ? 19.854 2.242 -26.057 1.00 94.56 182 VAL A C 1
ATOM 1444 O O . VAL A 1 182 ? 19.274 1.993 -25.001 1.00 94.56 182 VAL A O 1
ATOM 1447 N N . GLN A 1 183 ? 20.050 1.305 -26.985 1.00 95.62 183 GLN A N 1
ATOM 1448 C CA . GLN A 1 183 ? 19.581 -0.076 -26.855 1.00 95.62 183 GLN A CA 1
ATOM 1449 C C . GLN A 1 183 ? 20.143 -0.752 -25.597 1.00 95.62 183 GLN A C 1
ATOM 1451 O O . GLN A 1 183 ? 19.417 -1.453 -24.889 1.00 95.62 183 GLN A O 1
ATOM 1456 N N . MET A 1 184 ? 21.423 -0.524 -25.287 1.00 95.69 184 MET A N 1
ATOM 1457 C CA . MET A 1 184 ? 22.035 -1.016 -24.052 1.00 95.69 184 MET A CA 1
ATOM 1458 C C . MET A 1 184 ? 21.388 -0.389 -22.808 1.00 95.69 184 MET A C 1
ATOM 1460 O O . MET A 1 184 ? 21.105 -1.095 -21.843 1.00 95.69 184 MET A O 1
ATOM 1464 N N . GLN A 1 185 ? 21.083 0.915 -22.832 1.00 96.06 185 GLN A N 1
ATOM 1465 C CA . GLN A 1 185 ? 20.371 1.574 -21.728 1.00 96.06 185 GLN A CA 1
ATOM 1466 C C . GLN A 1 185 ? 18.971 0.991 -21.509 1.00 96.06 185 GLN A C 1
ATOM 1468 O O . GLN A 1 185 ? 18.594 0.754 -20.362 1.00 96.06 185 GLN A O 1
ATOM 1473 N N . VAL A 1 186 ? 18.222 0.702 -22.578 1.00 97.94 186 VAL A N 1
ATOM 1474 C CA . VAL A 1 186 ? 16.912 0.031 -22.486 1.00 97.94 186 VAL A CA 1
ATOM 1475 C C . VAL A 1 186 ? 17.050 -1.337 -21.824 1.00 97.94 186 VAL A C 1
ATOM 1477 O O . VAL A 1 186 ? 16.299 -1.643 -20.904 1.00 97.94 186 VAL A O 1
ATOM 1480 N N . LYS A 1 187 ? 18.030 -2.151 -22.238 1.00 98.19 187 LYS A N 1
ATOM 1481 C CA . LYS A 1 187 ? 18.266 -3.473 -21.632 1.00 98.19 187 LYS A CA 1
ATOM 1482 C C . LYS A 1 187 ? 18.584 -3.370 -20.137 1.00 98.19 187 LYS A C 1
ATOM 1484 O O . LYS A 1 187 ? 17.994 -4.096 -19.341 1.00 98.19 187 LYS A O 1
ATOM 1489 N N . ASN A 1 188 ? 19.463 -2.444 -19.757 1.00 97.38 188 ASN A N 1
ATOM 1490 C CA . ASN A 1 188 ? 19.884 -2.267 -18.365 1.00 97.38 188 ASN A CA 1
ATOM 1491 C C . ASN A 1 188 ? 18.743 -1.763 -17.471 1.00 97.38 188 ASN A C 1
ATOM 1493 O O . ASN A 1 188 ? 18.502 -2.319 -16.400 1.00 97.38 188 ASN A O 1
ATOM 1497 N N . THR A 1 189 ? 18.014 -0.739 -17.921 1.00 98.00 189 THR A N 1
ATOM 1498 C CA . THR A 1 189 ? 16.871 -0.184 -17.176 1.00 98.00 189 THR A CA 1
ATOM 1499 C C . THR A 1 189 ? 15.717 -1.179 -17.088 1.00 98.00 189 THR A C 1
ATOM 1501 O O . THR A 1 189 ? 15.112 -1.295 -16.025 1.00 98.00 189 THR A O 1
ATOM 1504 N N . LYS A 1 190 ? 15.468 -1.974 -18.141 1.00 98.12 190 LYS A N 1
ATOM 1505 C CA . LYS A 1 190 ? 14.487 -3.066 -18.098 1.00 98.12 190 LYS A CA 1
ATOM 1506 C C . LYS A 1 190 ? 14.853 -4.108 -17.047 1.00 98.12 190 LYS A C 1
ATOM 1508 O O . LYS A 1 190 ? 14.011 -4.458 -16.234 1.00 98.12 190 LYS A O 1
ATOM 1513 N N . ALA A 1 191 ? 16.101 -4.576 -17.032 1.00 98.44 191 ALA A N 1
ATOM 1514 C CA . ALA A 1 191 ? 16.541 -5.579 -16.063 1.00 98.44 191 ALA A CA 1
ATOM 1515 C C . ALA A 1 191 ? 16.383 -5.084 -14.613 1.00 98.44 191 ALA A C 1
ATOM 1517 O O . ALA A 1 191 ? 15.950 -5.833 -13.737 1.00 98.44 191 ALA A O 1
ATOM 1518 N N . GLN A 1 192 ? 16.691 -3.808 -14.360 1.00 98.25 192 GLN A N 1
ATOM 1519 C CA . GLN A 1 192 ? 16.478 -3.187 -13.054 1.00 98.25 192 GLN A CA 1
ATOM 1520 C C . GLN A 1 192 ? 14.988 -3.070 -12.699 1.00 98.25 192 GLN A C 1
ATOM 1522 O O . GLN A 1 192 ? 14.612 -3.363 -11.563 1.00 98.25 192 GLN A O 1
ATOM 15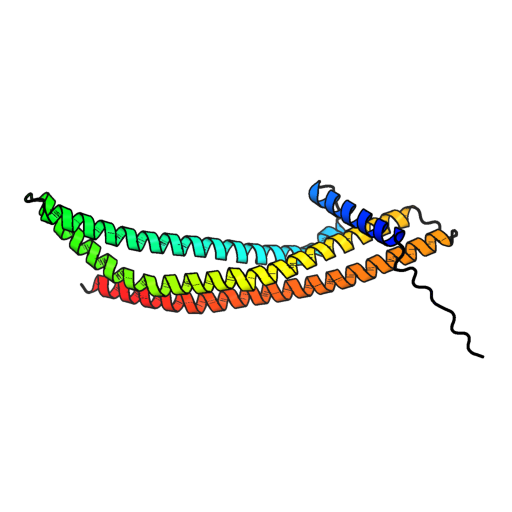27 N N . PHE A 1 193 ? 14.150 -2.658 -13.653 1.00 98.56 193 PHE A N 1
ATOM 1528 C CA . PHE A 1 193 ? 12.705 -2.563 -13.468 1.00 98.56 193 PHE A CA 1
ATOM 1529 C C . PHE A 1 193 ? 12.072 -3.933 -13.203 1.00 98.56 193 PHE A C 1
ATOM 1531 O O . PHE A 1 193 ? 11.360 -4.073 -12.215 1.00 98.56 193 PHE A O 1
ATOM 1538 N N . ASP A 1 194 ? 12.394 -4.954 -14.001 1.00 98.38 194 ASP A N 1
ATOM 1539 C CA . ASP A 1 194 ? 11.880 -6.319 -13.837 1.00 98.38 194 ASP A CA 1
ATOM 1540 C C . ASP A 1 194 ? 12.240 -6.886 -12.455 1.00 98.38 194 ASP A C 1
ATOM 1542 O O . ASP A 1 194 ? 11.396 -7.478 -11.782 1.00 98.38 194 ASP A O 1
ATOM 1546 N N . LYS A 1 195 ? 13.476 -6.657 -11.990 1.00 98.44 195 LYS A N 1
ATOM 1547 C CA . LYS A 1 195 ? 13.899 -7.060 -10.644 1.00 98.44 195 LYS A CA 1
ATOM 1548 C C . LYS A 1 195 ? 13.044 -6.390 -9.566 1.00 98.44 195 LYS A C 1
ATOM 1550 O O . LYS A 1 195 ? 12.506 -7.068 -8.697 1.00 98.44 195 LYS A O 1
ATOM 1555 N N . LEU A 1 196 ? 12.889 -5.068 -9.637 1.00 98.62 196 LEU A N 1
ATOM 1556 C CA . LEU A 1 196 ? 12.104 -4.314 -8.657 1.00 98.62 196 LEU A CA 1
ATOM 1557 C C . LEU A 1 196 ? 10.603 -4.630 -8.735 1.00 98.62 196 LEU A C 1
ATOM 1559 O O . LEU A 1 196 ? 9.935 -4.612 -7.703 1.00 98.62 196 LEU A O 1
ATOM 1563 N N . LYS A 1 197 ? 10.074 -4.960 -9.920 1.00 98.25 197 LYS A N 1
ATOM 1564 C CA . LYS A 1 197 ? 8.709 -5.476 -10.100 1.00 98.25 197 LYS A CA 1
ATOM 1565 C C . LYS A 1 197 ? 8.524 -6.758 -9.283 1.00 98.25 197 LYS A C 1
ATOM 1567 O O . LYS A 1 197 ? 7.574 -6.844 -8.509 1.00 98.25 197 LYS A O 1
ATOM 1572 N N . MET A 1 198 ? 9.449 -7.715 -9.396 1.00 98.12 198 MET A N 1
ATOM 1573 C CA . MET A 1 198 ? 9.400 -8.959 -8.616 1.00 98.12 198 MET A CA 1
ATOM 1574 C C . MET A 1 198 ? 9.507 -8.706 -7.109 1.00 98.12 198 MET A C 1
ATOM 1576 O O . MET A 1 198 ? 8.707 -9.253 -6.347 1.00 98.12 198 MET A O 1
ATOM 1580 N N . ASP A 1 199 ? 10.435 -7.840 -6.689 1.00 98.44 199 ASP A N 1
ATOM 1581 C CA . ASP A 1 199 ? 10.609 -7.466 -5.279 1.00 98.44 199 ASP A CA 1
ATOM 1582 C C . ASP A 1 199 ? 9.315 -6.863 -4.698 1.00 98.44 199 ASP A C 1
ATOM 1584 O O . ASP A 1 199 ? 8.906 -7.209 -3.588 1.00 98.44 199 ASP A O 1
ATOM 1588 N N . VAL A 1 200 ? 8.639 -5.985 -5.452 1.00 98.75 200 VAL A N 1
ATOM 1589 C CA . VAL A 1 200 ? 7.347 -5.403 -5.053 1.00 98.75 200 VAL A CA 1
ATOM 1590 C C . VAL A 1 200 ? 6.275 -6.479 -4.930 1.00 98.75 200 VAL A C 1
ATOM 1592 O O . VAL A 1 200 ? 5.628 -6.542 -3.886 1.00 98.75 200 VAL A O 1
ATOM 1595 N N . C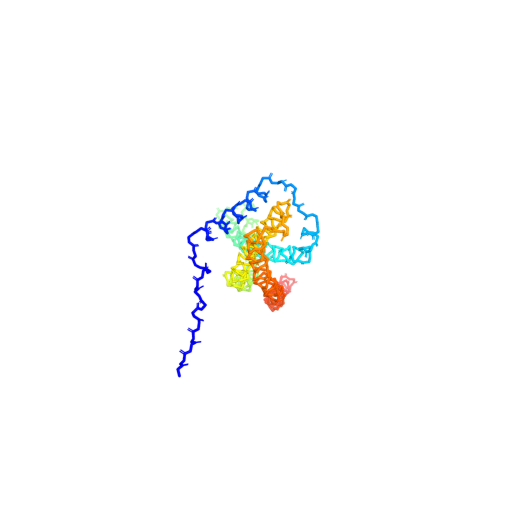YS A 1 201 ? 6.098 -7.339 -5.937 1.00 98.12 201 CYS A N 1
ATOM 1596 C CA . CYS A 1 201 ? 5.081 -8.393 -5.897 1.00 98.12 201 CYS A CA 1
ATOM 1597 C C . CYS A 1 201 ? 5.237 -9.281 -4.655 1.00 98.12 201 CYS A C 1
ATOM 1599 O O . CYS A 1 201 ? 4.281 -9.470 -3.903 1.00 98.12 201 CYS A O 1
ATOM 1601 N N . GLN A 1 202 ? 6.458 -9.751 -4.391 1.00 98.38 202 GLN A N 1
ATOM 1602 C CA . GLN A 1 202 ? 6.752 -10.601 -3.236 1.00 98.38 202 GLN A CA 1
ATOM 1603 C C . GLN A 1 202 ? 6.518 -9.876 -1.908 1.00 98.38 202 GLN A C 1
ATOM 1605 O O . GLN A 1 202 ? 5.930 -10.448 -0.988 1.00 98.38 202 GLN A O 1
ATOM 1610 N N . LYS A 1 203 ? 6.944 -8.611 -1.792 1.00 98.50 203 LYS A N 1
ATOM 1611 C CA . LYS A 1 203 ? 6.717 -7.829 -0.571 1.00 98.50 203 LYS A CA 1
ATOM 1612 C C . LYS A 1 203 ? 5.239 -7.573 -0.314 1.00 98.50 203 LYS A C 1
ATOM 1614 O O . LYS A 1 203 ? 4.821 -7.673 0.833 1.00 98.50 203 LYS A O 1
ATOM 1619 N N . VAL A 1 204 ? 4.449 -7.277 -1.344 1.00 98.69 204 VAL A N 1
ATOM 1620 C CA . VAL A 1 204 ? 3.001 -7.066 -1.194 1.00 98.69 204 VAL A CA 1
ATOM 1621 C C . VAL A 1 204 ? 2.301 -8.353 -0.754 1.00 98.69 204 VAL A C 1
ATOM 1623 O O . VAL A 1 204 ? 1.456 -8.302 0.139 1.00 98.69 204 VAL A O 1
ATOM 1626 N N . ASP A 1 205 ? 2.693 -9.508 -1.293 1.00 98.25 205 ASP A N 1
ATOM 1627 C CA . ASP A 1 205 ? 2.128 -10.800 -0.884 1.00 98.25 205 ASP A CA 1
ATOM 1628 C C . ASP A 1 205 ? 2.466 -11.132 0.578 1.00 98.25 205 ASP A C 1
ATOM 1630 O O . ASP A 1 205 ? 1.582 -11.482 1.367 1.00 98.25 205 ASP A O 1
ATOM 1634 N N . LEU A 1 206 ? 3.725 -10.932 0.980 1.00 98.25 206 LEU A N 1
ATOM 1635 C CA . LEU A 1 206 ? 4.153 -11.075 2.376 1.00 98.25 206 LEU A CA 1
ATOM 1636 C C . LEU A 1 206 ? 3.449 -10.079 3.303 1.00 98.25 206 LEU A C 1
ATOM 1638 O O . LEU A 1 206 ? 3.074 -10.438 4.420 1.00 98.25 206 LEU A O 1
ATOM 1642 N N . LEU A 1 207 ? 3.241 -8.840 2.852 1.00 98.44 207 LEU A N 1
ATOM 1643 C CA . LEU A 1 207 ? 2.527 -7.809 3.601 1.00 98.44 207 LEU A CA 1
ATOM 1644 C C . LEU A 1 207 ? 1.069 -8.219 3.838 1.00 98.44 207 LEU A C 1
ATOM 1646 O O . LEU A 1 207 ? 0.573 -8.097 4.959 1.00 98.44 207 LEU A O 1
ATOM 1650 N N . GLY A 1 208 ? 0.404 -8.756 2.811 1.00 98.25 208 GLY A N 1
ATOM 1651 C CA . GLY A 1 208 ? -0.948 -9.300 2.908 1.00 98.25 208 GLY A CA 1
ATOM 1652 C C . GLY A 1 208 ? -1.040 -10.448 3.915 1.00 98.25 208 GLY A C 1
ATOM 1653 O O . GLY A 1 208 ? -1.880 -10.404 4.815 1.00 98.25 208 GLY A O 1
ATOM 1654 N N . ALA A 1 209 ? -0.137 -11.428 3.825 1.00 98.19 209 ALA A N 1
ATOM 1655 C CA . ALA A 1 209 ? -0.086 -12.557 4.757 1.00 98.19 209 ALA A CA 1
ATOM 1656 C C . ALA A 1 209 ? 0.195 -12.111 6.203 1.00 98.19 209 ALA A C 1
ATOM 1658 O O . ALA A 1 209 ? -0.492 -12.532 7.134 1.00 98.19 209 ALA A O 1
ATOM 1659 N N . SER A 1 210 ? 1.161 -11.209 6.390 1.00 98.00 210 SER A N 1
ATOM 1660 C CA . SER A 1 210 ? 1.517 -10.646 7.697 1.00 98.00 210 SER A CA 1
ATOM 1661 C C . SER A 1 210 ? 0.341 -9.903 8.336 1.00 98.00 210 SER A C 1
ATOM 1663 O O . SER A 1 210 ? 0.036 -10.124 9.510 1.00 98.00 210 SER A O 1
ATOM 1665 N N . ARG A 1 211 ? -0.395 -9.103 7.548 1.00 97.94 211 ARG A N 1
ATOM 1666 C CA . ARG A 1 211 ? -1.621 -8.438 8.006 1.00 97.94 211 ARG A CA 1
ATOM 1667 C C . ARG A 1 211 ? -2.666 -9.445 8.470 1.00 97.94 211 ARG A C 1
ATOM 1669 O O . ARG A 1 211 ? -3.225 -9.274 9.549 1.00 97.94 211 ARG A O 1
ATOM 1676 N N . CYS A 1 212 ? -2.940 -10.470 7.662 1.00 97.12 212 CYS A N 1
ATOM 1677 C CA . CYS A 1 212 ? -3.920 -11.497 8.005 1.00 97.12 212 CYS A CA 1
ATOM 1678 C C . CYS A 1 212 ? -3.541 -12.205 9.305 1.00 97.12 212 CYS A C 1
ATOM 1680 O O . CYS A 1 212 ? -4.383 -12.316 10.191 1.00 97.12 212 CYS A O 1
ATOM 1682 N N . ASN A 1 213 ? -2.282 -12.612 9.460 1.00 96.69 213 ASN A N 1
ATOM 1683 C CA . ASN A 1 213 ? -1.815 -13.278 10.675 1.00 96.69 213 ASN A CA 1
ATOM 1684 C C . ASN A 1 213 ? -1.972 -12.383 11.908 1.00 96.69 213 ASN A C 1
ATOM 1686 O O . ASN A 1 213 ? -2.562 -12.813 12.897 1.00 96.69 213 ASN A O 1
ATOM 1690 N N . MET A 1 214 ? -1.512 -11.130 11.835 1.00 96.44 214 MET A N 1
ATOM 1691 C CA . MET A 1 214 ? -1.665 -10.164 12.925 1.00 96.44 214 MET A CA 1
ATOM 1692 C C . MET A 1 214 ? -3.139 -10.008 13.314 1.00 96.44 214 MET A C 1
ATOM 1694 O O . MET A 1 214 ? -3.500 -10.272 14.455 1.00 96.44 214 MET A O 1
ATOM 1698 N N . LEU A 1 215 ? -4.005 -9.662 12.356 1.00 95.75 215 LEU A N 1
ATOM 1699 C CA . LEU A 1 215 ? -5.425 -9.437 12.629 1.00 95.75 215 LEU A CA 1
ATOM 1700 C C . LEU A 1 215 ? -6.115 -10.686 13.185 1.00 95.75 215 LEU A C 1
ATOM 1702 O O . LEU A 1 215 ? -6.911 -10.565 14.110 1.00 95.75 215 LEU A O 1
ATOM 1706 N N . SER A 1 216 ? -5.794 -11.874 12.667 1.00 95.00 216 SER A N 1
ATOM 1707 C CA . SER A 1 216 ? -6.385 -13.136 13.133 1.00 95.00 216 SER A CA 1
ATOM 1708 C C . SER A 1 216 ? -6.103 -13.378 14.617 1.00 95.00 216 SER A C 1
ATOM 1710 O O . SER A 1 216 ? -6.999 -13.775 15.358 1.00 95.00 216 SER A O 1
ATOM 1712 N N . HIS A 1 217 ? -4.878 -13.098 15.072 1.00 92.19 217 HIS A N 1
ATOM 1713 C CA . HIS A 1 217 ? -4.506 -13.253 16.476 1.00 92.19 217 HIS A CA 1
ATOM 1714 C C . HIS A 1 217 ? -5.109 -12.159 17.363 1.00 92.19 217 HIS A C 1
ATOM 1716 O O . HIS A 1 217 ? -5.734 -12.471 18.378 1.00 92.19 217 HIS A O 1
ATOM 1722 N N . SER A 1 218 ? -4.966 -10.888 16.985 1.00 91.50 218 SER A N 1
ATOM 1723 C CA . SER A 1 218 ? -5.419 -9.766 17.815 1.00 91.50 218 SER A CA 1
ATOM 1724 C C . SER A 1 218 ? -6.949 -9.718 17.931 1.00 91.50 218 SER A C 1
ATOM 1726 O O . SER A 1 218 ? -7.482 -9.451 19.010 1.00 91.50 218 SER A O 1
ATOM 1728 N N . LEU A 1 219 ? -7.678 -10.017 16.845 1.00 91.81 219 LEU A N 1
ATOM 1729 C CA . LEU A 1 219 ? -9.146 -10.018 16.848 1.00 91.81 219 LEU A CA 1
ATOM 1730 C C . LEU A 1 219 ? -9.729 -11.206 17.613 1.00 91.81 219 LEU A C 1
ATOM 1732 O O . LEU A 1 219 ? -10.767 -11.037 18.246 1.00 91.81 219 LEU A O 1
ATOM 1736 N N . ALA A 1 220 ? -9.072 -12.369 17.620 1.00 92.88 220 ALA A N 1
ATOM 1737 C CA . ALA A 1 220 ? -9.523 -13.509 18.421 1.00 92.88 220 ALA A CA 1
ATOM 1738 C C . ALA A 1 220 ? -9.534 -13.175 19.923 1.00 92.88 220 ALA A C 1
ATOM 1740 O O . ALA A 1 220 ? -10.500 -13.476 20.624 1.00 92.88 220 ALA A O 1
ATOM 1741 N N . VAL A 1 221 ? -8.494 -12.487 20.410 1.00 90.12 221 VAL A N 1
ATOM 1742 C CA . VAL A 1 221 ? -8.425 -12.027 21.807 1.00 90.12 221 VAL A CA 1
ATOM 1743 C C . VAL A 1 221 ? -9.524 -11.003 22.098 1.00 90.12 221 VAL A C 1
ATOM 1745 O O . VAL A 1 221 ? -10.222 -11.117 23.103 1.00 90.12 221 VAL A O 1
ATOM 1748 N N . TYR A 1 222 ? -9.723 -10.035 21.199 1.00 90.31 222 TYR A N 1
ATOM 1749 C CA . TYR A 1 222 ? -10.807 -9.057 21.323 1.00 90.31 222 TYR A CA 1
ATOM 1750 C C . TYR A 1 222 ? -12.192 -9.721 21.383 1.00 90.31 222 TYR A C 1
ATOM 1752 O O . TYR A 1 222 ? -12.995 -9.389 22.254 1.00 90.31 222 TYR A O 1
ATOM 1760 N N . GLN A 1 223 ? -12.463 -10.685 20.498 1.00 89.75 223 GLN A N 1
ATOM 1761 C CA . GLN A 1 223 ? -13.730 -11.416 20.457 1.00 89.75 223 GLN A CA 1
ATOM 1762 C C . GLN A 1 223 ? -13.985 -12.189 21.751 1.00 89.75 223 GLN A C 1
ATOM 1764 O O . GLN A 1 223 ? -15.092 -12.135 22.280 1.00 89.75 223 GLN A O 1
ATOM 1769 N N . LEU A 1 224 ? -12.968 -12.861 22.295 1.00 89.94 224 LEU A N 1
ATOM 1770 C CA . LEU A 1 224 ? -13.091 -13.590 23.556 1.00 89.94 224 LEU A CA 1
ATOM 1771 C C . LEU A 1 224 ? -13.493 -12.660 24.715 1.00 89.94 224 LEU A C 1
ATOM 1773 O O . LEU A 1 224 ? -14.425 -12.973 25.456 1.00 89.94 224 LEU A O 1
ATOM 1777 N N . CYS A 1 225 ? -12.856 -11.490 24.825 1.00 87.19 225 CYS A N 1
ATOM 1778 C CA . CYS A 1 225 ? -13.215 -10.483 25.828 1.00 87.19 225 CYS A CA 1
ATOM 1779 C C . CYS A 1 225 ? -14.620 -9.894 25.607 1.00 87.19 225 CYS A C 1
ATOM 1781 O O . CYS A 1 225 ? -15.333 -9.608 26.571 1.00 87.19 225 CYS A O 1
ATOM 1783 N N . LEU A 1 226 ? -15.044 -9.734 24.351 1.00 86.62 226 LEU A N 1
ATOM 1784 C CA . LEU A 1 226 ? -16.393 -9.278 24.015 1.00 86.62 226 LEU A CA 1
ATOM 1785 C C . LEU A 1 226 ? -17.459 -10.272 24.467 1.00 86.62 226 LEU A C 1
ATOM 1787 O O . LEU A 1 226 ? -18.426 -9.870 25.113 1.00 86.62 226 LEU A O 1
ATOM 1791 N N . PHE A 1 227 ? -17.268 -11.563 24.201 1.00 86.81 227 PHE A N 1
ATOM 1792 C CA . PHE A 1 227 ? -18.206 -12.585 24.659 1.00 86.81 227 PHE A CA 1
ATOM 1793 C C . PHE A 1 227 ? -18.283 -12.649 26.183 1.00 86.81 227 PHE A C 1
ATOM 1795 O O . PHE A 1 227 ? -19.384 -12.723 26.725 1.00 86.81 227 PHE A O 1
ATOM 1802 N N . SER A 1 228 ? -17.150 -12.549 26.886 1.00 83.94 228 SER A N 1
ATOM 1803 C CA . SER A 1 228 ? -17.167 -12.526 28.351 1.00 83.94 228 SER A CA 1
ATO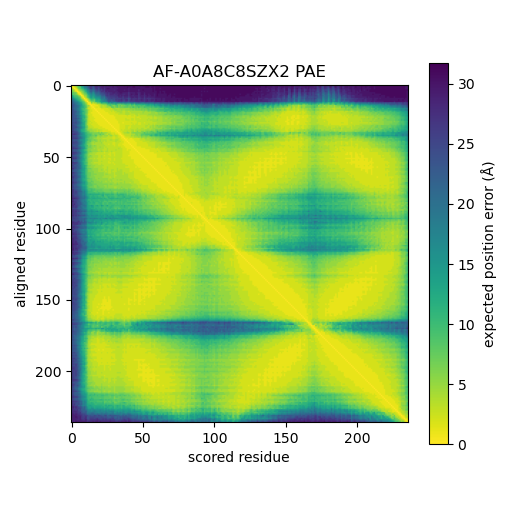M 1804 C C . SER A 1 228 ? -17.910 -11.310 28.906 1.00 83.94 228 SER A C 1
ATOM 1806 O O . SER A 1 228 ? -18.671 -11.453 29.860 1.00 83.94 228 SER A O 1
ATOM 1808 N N . ALA A 1 229 ? -17.741 -10.132 28.292 1.00 80.75 229 ALA A N 1
ATOM 1809 C CA . ALA A 1 229 ? -18.431 -8.914 28.712 1.00 80.75 229 ALA A CA 1
ATOM 1810 C C . ALA A 1 229 ? -19.953 -9.022 28.511 1.00 80.75 229 ALA A C 1
ATOM 1812 O O . ALA A 1 229 ? -20.714 -8.669 29.407 1.00 80.75 229 ALA A O 1
ATOM 1813 N N . ILE A 1 230 ? -20.397 -9.575 27.376 1.00 76.69 230 ILE A N 1
ATOM 1814 C CA . ILE A 1 230 ? -21.824 -9.774 27.077 1.00 76.69 230 ILE A CA 1
ATOM 1815 C C . ILE A 1 230 ? -22.454 -10.801 28.024 1.00 76.69 230 ILE A C 1
ATOM 1817 O O . ILE A 1 230 ? -23.542 -10.566 28.542 1.00 76.69 230 ILE A O 1
ATOM 1821 N N . ILE A 1 231 ? -21.783 -11.930 28.275 1.00 72.50 231 ILE A N 1
ATOM 1822 C CA . ILE A 1 231 ? -22.306 -12.972 29.172 1.00 72.50 231 ILE A CA 1
ATOM 1823 C C . ILE A 1 231 ? -22.467 -12.424 30.595 1.00 72.50 231 ILE A C 1
ATOM 1825 O O . ILE A 1 231 ? -23.514 -12.634 31.204 1.00 72.50 231 ILE A O 1
ATOM 1829 N N . LEU A 1 232 ? -21.484 -11.669 31.104 1.00 62.19 232 LEU A N 1
ATOM 1830 C CA . LEU A 1 232 ? -21.621 -10.997 32.400 1.00 62.19 232 LEU A CA 1
ATOM 1831 C C . LEU A 1 232 ? -22.796 -10.009 32.422 1.00 62.19 232 LEU A C 1
ATOM 1833 O O . LEU A 1 232 ? -23.428 -9.852 33.461 1.00 62.19 232 LEU A O 1
ATOM 1837 N N . GLN A 1 233 ? -23.104 -9.358 31.299 1.00 60.06 233 GLN A N 1
ATOM 1838 C CA . GLN A 1 233 ? -24.221 -8.420 31.203 1.00 60.06 233 GLN A CA 1
ATOM 1839 C C . GLN A 1 233 ? -25.594 -9.111 31.191 1.00 60.06 233 GLN A C 1
ATOM 1841 O O . GLN A 1 233 ? -26.560 -8.532 31.667 1.00 60.06 233 GLN A O 1
ATOM 1846 N N . CYS A 1 234 ? -25.700 -10.333 30.660 1.00 60.59 234 CYS A N 1
ATOM 1847 C CA . CYS A 1 234 ? -26.957 -11.093 30.644 1.00 60.59 234 CYS A CA 1
ATOM 1848 C C . CYS A 1 234 ? -27.235 -11.867 31.944 1.00 60.59 234 CYS A C 1
ATOM 1850 O O . CYS A 1 234 ? -28.371 -12.281 32.167 1.00 60.59 234 CYS A O 1
ATOM 1852 N N . CYS A 1 235 ? -26.213 -12.118 32.766 1.00 56.56 235 CYS A N 1
ATOM 1853 C CA . CYS A 1 235 ? -26.344 -12.865 34.021 1.00 56.56 235 CYS A CA 1
ATOM 1854 C C . CYS A 1 235 ? -26.570 -11.982 35.264 1.00 56.56 235 CYS A C 1
ATOM 1856 O O . CYS A 1 235 ? -26.785 -12.536 36.344 1.00 56.56 235 CYS A O 1
ATOM 1858 N N . CYS A 1 236 ? -26.511 -10.654 35.133 1.00 46.84 236 CYS A N 1
ATOM 1859 C CA . CYS A 1 236 ? -26.774 -9.674 36.193 1.00 46.84 236 CYS A CA 1
ATOM 1860 C C . CYS A 1 236 ? -28.039 -8.871 35.887 1.00 46.84 236 CYS A C 1
ATOM 1862 O O . CYS A 1 236 ? -28.745 -8.533 36.862 1.00 46.84 236 CYS A O 1
#

Foldseek 3Di:
DDDPDDPDPPVPDPVNVVLLVVLLVVLVCCVVVVPDADPVLVVVCVVLVVLVVLLVVLLVVLVVVLVVLVVVLVVLVVLLVQLVVLLVQLVVDPDPSSVVSNVSSVLSNLLSVLCVLLVVLSVVLSVLSVCLNVPLSVVLVVLVVQLVSLSSSLSSLVVVLVVLVVVDDPVPPVSVVVNVVSVVSNVVSVVVNVVSSVVSSVSSVVSVVVVCVSCVVSVVVSVVSVVSSVVVVVVD

pLDDT: mean 90.15, std 13.71, range [35.0, 98.75]

Radius of gyration: 31.37 Å; Cα contacts (8 Å, |Δi|>4): 173; chains: 1; bounding box: 94×30×89 Å

Secondary structure (DSSP, 8-state):
---------GGG-HHHHHHHHHHHHHHHHHHHHTPPPPHHHHHHTHHHHHHHHHHHHHHHHHHHHHHHHHHHHHHHHHHHHHHHHHHHHHHH--SHHHHHHHHHHHHHHHHHHHHHTTHHHHHHHHHHHHHHIIIIIHHHHHHHHHHHHHHHHHHHHHHHHHHHHHT--TT-HHHHHHHHHHHHHHHHHHHHHHHHHHHHHHHHHHHHHHHHHHHHHHHHHHHHHHHHHHHHHH--

Organism: NCBI:txid367368

Sequence (236 aa):
MDTHGQHRSEDQSVVSKMQKTYWKTKQVLIKVTGKKEDEHVVASDAELDAKLEVFQSIQATCTDLLKTIEKYQQRLNEENELGLILKIQGEQDATEAGKIMEATGKILCSSAHQRVALCTPLTRLGQELATFSHRAVSDTLLTISRMEQARIEYRGALLWMKDVSQELDPDTCKQMEKFRKVQMQVKNTKAQFDKLKMDVCQKVDLLGASRCNMLSHSLAVYQLCLFSAIILQCCC